Protein AF-0000000084489806 (afdb_homodimer)

Foldseek 3Di:
DDWDKDKDWPDWDDDPDDDPPDDTDTDTHMDIDIDDPQWKKKFKDFPNHTAWIDTQPDQIAGDDPCHVQWPSQQAPDPDRRCGRNDTHGPDDDQVRWGKMKMWIDTPVGIDMDIDTDGDDD/DDWDKDKDFPDWDDPPDDDPPDDTDTDTHMDIDIDDQQWKKKFKDFPNHTAKIDTQPDQIAGDDPCHVQFPSQQAPDPDRRCGRNDTHGPDDDQVRWGKMKIWIDTPVGIDMDIDTDGDDD

Organism: NCBI:txid1629725

Sequence (242 aa):
TSSGICVKINNLQVPEVIRHGSPAVLDCDFSLEPLGDDELVVKWYKNKTLVYQWIPARRPVGLGILKGRLNLAYAASEQNYSVHRALHILKSGPDLSGAYTCSVSTLKNEDERTKTMLVFGTSSGICVKINNLQVPEVIRHGSPAVLDCDFSLEPLGDDELVVKWYKNKTLVYQWIPARRPVGLGILKGRLNLAYAASEQNYSVHRALHILKSGPDLSGAYTCSVSTLKNEDERTKTMLVFG

Nearest PDB structures (foldseek):
  5xpv-assembly1_B  TM=7.307E-01  e=1.024E-03  Branchiostoma floridae
  2w9l-assembly2_O  TM=6.982E-01  e=1.387E-02  Homo sapiens
  3u82-assembly1_B  TM=6.606E-01  e=2.662E-02  Homo sapiens
  8dgg-assembly1_B  TM=6.846E-01  e=8.325E-02  Mus musculus
  7t0o-assembly1_H  TM=5.396E-01  e=8.325E-02  Homo sapiens

Solvent-accessible surface area (backbone atoms only — not comparable to full-atom values): 12825 Å² total; per-residue (Å²): 117,71,64,40,47,33,49,44,72,76,45,79,43,51,56,55,69,42,53,46,58,39,61,46,63,35,39,51,43,62,47,64,39,73,29,69,63,45,51,47,38,39,35,32,24,51,71,88,35,70,27,32,42,28,38,70,102,52,80,58,44,59,25,67,90,36,43,90,41,51,47,77,80,50,67,71,38,93,45,79,89,41,21,64,48,39,48,34,36,60,59,39,40,55,86,66,37,44,41,39,32,43,36,38,32,32,79,69,33,69,31,72,51,73,45,51,26,42,38,42,114,116,71,64,39,45,34,48,45,71,78,46,79,45,52,59,54,69,44,54,47,61,40,60,47,64,35,39,52,44,64,46,64,40,72,29,68,64,44,49,48,39,41,36,32,22,49,73,88,34,70,28,32,42,28,36,70,100,51,79,58,42,57,25,69,92,36,42,89,41,51,46,78,80,52,66,70,39,94,46,80,88,41,22,62,48,41,47,35,34,60,58,39,40,52,85,66,38,42,41,37,32,42,37,37,33,31,77,69,34,68,32,72,51,73,47,51,27,40,36,40,116

Structure (mmCIF, N/CA/C/O backbone):
data_AF-0000000084489806-model_v1
#
loop_
_entity.id
_entity.type
_entity.pdbx_description
1 polymer Immunoglobulin
#
loop_
_atom_site.group_PDB
_atom_site.id
_atom_site.type_symbol
_atom_site.label_atom_id
_atom_site.label_alt_id
_atom_site.label_comp_id
_atom_site.label_asym_id
_atom_site.label_entity_id
_atom_site.label_seq_id
_atom_site.pdbx_PDB_ins_code
_atom_site.Cartn_x
_atom_site.Cartn_y
_atom_site.Cartn_z
_atom_site.occupancy
_atom_site.B_iso_or_equiv
_atom_site.auth_seq_id
_atom_site.auth_comp_id
_atom_site.auth_asym_id
_atom_site.auth_atom_id
_atom_site.pdbx_PDB_model_num
ATOM 1 N N . THR A 1 1 ? 17.953 0.083 -13.703 1 42.16 1 THR A N 1
ATOM 2 C CA . THR A 1 1 ? 16.562 0.303 -13.328 1 42.16 1 THR A CA 1
ATOM 3 C C . THR A 1 1 ? 16.422 0.339 -11.812 1 42.16 1 THR A C 1
ATOM 5 O O . THR A 1 1 ? 16.797 -0.613 -11.117 1 42.16 1 THR A O 1
ATOM 8 N N . SER A 1 2 ? 16.625 1.522 -11.242 1 53.28 2 SER A N 1
ATOM 9 C CA . SER A 1 2 ? 16.859 1.68 -9.805 1 53.28 2 SER A CA 1
ATOM 10 C C . SER A 1 2 ? 15.656 1.193 -9 1 53.28 2 SER A C 1
ATOM 12 O O . SER A 1 2 ? 14.508 1.458 -9.367 1 53.28 2 SER A O 1
ATOM 14 N N . SER A 1 3 ? 15.758 -0.043 -8.367 1 62.06 3 SER A N 1
ATOM 15 C CA . SER A 1 3 ? 14.852 -0.58 -7.359 1 62.06 3 SER A CA 1
ATOM 16 C C . SER A 1 3 ? 14.578 0.443 -6.262 1 62.06 3 SER A C 1
ATOM 18 O O . SER A 1 3 ? 15.359 1.379 -6.07 1 62.06 3 SER A O 1
ATOM 20 N N . GLY A 1 4 ? 13.383 0.703 -6.023 1 72.12 4 GLY A N 1
ATOM 21 C CA . GLY A 1 4 ? 13.047 1.557 -4.895 1 72.12 4 GLY A CA 1
ATOM 22 C C . GLY A 1 4 ? 11.562 1.622 -4.613 1 72.12 4 GLY A C 1
ATOM 23 O O . GLY A 1 4 ? 10.781 0.884 -5.215 1 72.12 4 GLY A O 1
ATOM 24 N N . ILE A 1 5 ? 11.148 2.26 -3.639 1 75.69 5 ILE A N 1
ATOM 25 C CA . ILE A 1 5 ? 9.766 2.441 -3.217 1 75.69 5 ILE A CA 1
ATOM 26 C C . ILE A 1 5 ? 9.367 3.908 -3.369 1 75.69 5 ILE A C 1
ATOM 28 O O . ILE A 1 5 ? 10.117 4.805 -2.98 1 75.69 5 ILE A O 1
ATOM 32 N N . CYS A 1 6 ? 8.281 4.039 -4.133 1 82.81 6 CYS A N 1
ATOM 33 C CA . CYS A 1 6 ? 7.715 5.379 -4.215 1 82.81 6 CYS A CA 1
ATOM 34 C C . CYS A 1 6 ? 6.531 5.531 -3.266 1 82.81 6 CYS A C 1
ATOM 36 O O . CYS A 1 6 ? 5.91 4.539 -2.877 1 82.81 6 CYS A O 1
ATOM 38 N N . VAL A 1 7 ? 6.262 6.715 -2.885 1 86.88 7 VAL A N 1
ATOM 39 C CA . VAL A 1 7 ? 5.137 7 -2.004 1 86.88 7 VAL A CA 1
ATOM 40 C C . VAL A 1 7 ? 4.098 7.836 -2.748 1 86.88 7 VAL A C 1
ATOM 42 O O . VAL A 1 7 ? 4.449 8.68 -3.572 1 86.88 7 VAL A O 1
ATOM 45 N N . LYS A 1 8 ? 2.852 7.562 -2.49 1 88.75 8 LYS A N 1
ATOM 46 C CA . LYS A 1 8 ? 1.72 8.344 -2.977 1 88.75 8 LYS A CA 1
ATOM 47 C C . LYS A 1 8 ? 0.719 8.617 -1.856 1 88.75 8 LYS A C 1
ATOM 49 O O . LYS A 1 8 ? 0.235 7.688 -1.209 1 88.75 8 LYS A O 1
ATOM 54 N N . ILE A 1 9 ? 0.355 9.867 -1.612 1 95 9 ILE A N 1
ATOM 55 C CA . ILE A 1 9 ? -0.691 10.203 -0.653 1 95 9 ILE A CA 1
ATOM 56 C C . ILE A 1 9 ? -2.062 9.984 -1.288 1 95 9 ILE A C 1
ATOM 58 O O . ILE A 1 9 ? -2.371 10.57 -2.33 1 95 9 ILE A O 1
ATOM 62 N N . ASN A 1 10 ? -2.85 9.117 -0.676 1 92.19 10 ASN A N 1
ATOM 63 C CA . ASN A 1 10 ? -4.18 8.789 -1.176 1 92.19 10 ASN A CA 1
ATOM 64 C C . ASN A 1 10 ? -5.219 9.812 -0.72 1 92.19 10 ASN A C 1
ATOM 66 O O . ASN A 1 10 ? -6.145 10.133 -1.466 1 92.19 10 ASN A O 1
ATOM 70 N N . ASN A 1 11 ? -5.16 10.25 0.515 1 97.12 11 ASN A N 1
ATOM 71 C CA . ASN A 1 11 ? -6.145 11.133 1.136 1 97.12 11 ASN A CA 1
ATOM 72 C C . ASN A 1 11 ? -5.551 11.891 2.32 1 97.12 11 ASN A C 1
ATOM 74 O O . ASN A 1 11 ? -4.785 11.328 3.102 1 97.12 11 ASN A O 1
ATOM 78 N N . LEU A 1 12 ? -5.871 13.148 2.41 1 98.44 12 LEU A N 1
ATOM 79 C CA . LEU A 1 12 ? -5.543 13.977 3.566 1 98.44 12 LEU A CA 1
ATOM 80 C C . LEU A 1 12 ? -6.809 14.43 4.285 1 98.44 12 LEU A C 1
ATOM 82 O O . LEU A 1 12 ? -7.645 15.125 3.703 1 98.44 12 LEU A O 1
ATOM 86 N N . GLN A 1 13 ? -6.875 14.008 5.555 1 98.5 13 GLN A N 1
ATOM 87 C CA . GLN A 1 13 ? -8.016 14.406 6.371 1 98.5 13 GLN A CA 1
ATOM 88 C C . GLN A 1 13 ? -7.605 15.406 7.445 1 98.5 13 GLN A C 1
ATOM 90 O O . GLN A 1 13 ? -6.789 15.094 8.312 1 98.5 13 GLN A O 1
ATOM 95 N N . VAL A 1 14 ? -8.164 16.531 7.371 1 98.62 14 VAL A N 1
ATOM 96 C CA . VAL A 1 14 ? -8.031 17.625 8.336 1 98.62 14 VAL A CA 1
ATOM 97 C C . VAL A 1 14 ? -9.398 18.234 8.625 1 98.62 14 VAL A C 1
ATOM 99 O O . VAL A 1 14 ? -10.094 18.672 7.703 1 98.62 14 VAL A O 1
ATOM 102 N N . PRO A 1 15 ? -9.758 18.156 9.914 1 98.06 15 PRO A N 1
ATOM 103 C CA . PRO A 1 15 ? -11.039 18.812 10.18 1 98.06 15 PRO A CA 1
ATOM 104 C C . PRO A 1 15 ? -11.055 20.266 9.719 1 98.06 15 PRO A C 1
ATOM 106 O O . PRO A 1 15 ? -10.125 21.031 10.016 1 98.06 15 PRO A O 1
ATOM 109 N N . GLU A 1 16 ? -12.055 20.594 9.008 1 97.62 16 GLU A N 1
ATOM 110 C CA . GLU A 1 16 ? -12.125 21.969 8.492 1 97.62 16 GLU A CA 1
ATOM 111 C C . GLU A 1 16 ? -12.328 22.969 9.625 1 97.62 16 GLU A C 1
ATOM 113 O O . GLU A 1 16 ? -11.727 24.047 9.617 1 97.62 16 GLU A O 1
ATOM 118 N N . VAL A 1 17 ? -13.25 22.609 10.523 1 97.62 17 VAL A N 1
ATOM 119 C CA . VAL A 1 17 ? -13.547 23.469 11.664 1 97.62 17 VAL A CA 1
ATOM 120 C C . VAL A 1 17 ? -13.625 22.625 12.938 1 97.62 17 VAL A C 1
ATOM 122 O O . VAL A 1 17 ? -14.234 21.547 12.945 1 97.62 17 VAL A O 1
ATOM 125 N N . ILE A 1 18 ? -12.93 23.109 13.93 1 96.81 18 ILE A N 1
ATOM 126 C CA . ILE A 1 18 ? -12.977 22.438 15.219 1 96.81 18 ILE A CA 1
ATOM 127 C C . ILE A 1 18 ? -13.188 23.469 16.328 1 96.81 18 ILE A C 1
ATOM 129 O O . ILE A 1 18 ? -12.75 24.609 16.203 1 96.81 18 ILE A O 1
ATOM 133 N N . ARG A 1 19 ? -13.93 23.031 17.391 1 96.38 19 ARG A N 1
ATOM 134 C CA . ARG A 1 19 ? -14.156 23.906 18.547 1 96.38 19 ARG A CA 1
ATOM 135 C C . ARG A 1 19 ? -12.938 23.922 19.453 1 96.38 19 ARG A C 1
ATOM 137 O O . ARG A 1 19 ? -12.328 22.875 19.703 1 96.38 19 ARG A O 1
ATOM 144 N N . HIS A 1 20 ? -12.734 25.031 19.906 1 95.75 20 HIS A N 1
ATOM 145 C CA . HIS A 1 20 ? -11.695 25.156 20.922 1 95.75 20 HIS A CA 1
ATOM 146 C C . HIS A 1 20 ? -11.844 24.109 22.016 1 95.75 20 HIS A C 1
ATOM 148 O O . HIS A 1 20 ? -12.953 23.859 22.5 1 95.75 20 HIS A O 1
ATOM 154 N N . GLY A 1 21 ? -10.695 23.562 22.328 1 96.25 21 GLY A N 1
ATOM 155 C CA . GLY A 1 21 ? -10.695 22.625 23.438 1 96.25 21 GLY A CA 1
ATOM 156 C C . GLY A 1 21 ? -10.914 21.188 22.984 1 96.25 21 GLY A C 1
ATOM 157 O O . GLY A 1 21 ? -10.656 20.25 23.75 1 96.25 21 GLY A O 1
ATOM 158 N N . SER A 1 22 ? -11.383 20.969 21.828 1 96.69 22 SER A N 1
ATOM 159 C CA . SER A 1 22 ? -11.703 19.625 21.328 1 96.69 22 SER A CA 1
ATOM 160 C C . SER A 1 22 ? -10.469 18.938 20.766 1 96.69 22 SER A C 1
ATOM 162 O O . SER A 1 22 ? -9.586 19.594 20.203 1 96.69 22 SER A O 1
ATOM 164 N N . PRO A 1 23 ? -10.43 17.609 21 1 97.94 23 PRO A N 1
ATOM 165 C CA . PRO A 1 23 ? -9.359 16.859 20.328 1 97.94 23 PRO A CA 1
ATOM 166 C C . PRO A 1 23 ? -9.555 16.812 18.812 1 97.94 23 PRO A C 1
ATOM 168 O O . PRO A 1 23 ? -10.664 17.031 18.312 1 97.94 23 PRO A O 1
ATOM 171 N N . ALA A 1 24 ? -8.508 16.641 18.094 1 98.19 24 ALA A N 1
ATOM 172 C CA . ALA A 1 24 ? -8.562 16.562 16.641 1 98.19 24 ALA A CA 1
ATOM 173 C C . ALA A 1 24 ? -7.582 15.523 16.109 1 98.19 24 ALA A C 1
ATOM 175 O O . ALA A 1 24 ? -6.477 15.383 16.641 1 98.19 24 ALA A O 1
ATOM 176 N N . VAL A 1 25 ? -8.031 14.805 15.062 1 98.44 25 VAL A N 1
ATOM 177 C CA . VAL A 1 25 ? -7.145 13.891 14.344 1 98.44 25 VAL A CA 1
ATOM 178 C C . VAL A 1 25 ? -6.949 14.375 12.914 1 98.44 25 VAL A C 1
ATOM 180 O O . VAL A 1 25 ? -7.918 14.625 12.195 1 98.44 25 VAL A O 1
ATOM 183 N N . LEU A 1 26 ? -5.773 14.648 12.539 1 98.75 26 LEU A N 1
ATOM 184 C CA . LEU A 1 26 ? -5.387 14.883 11.148 1 98.75 26 LEU A CA 1
ATOM 185 C C . LEU A 1 26 ? -4.691 13.656 10.562 1 98.75 26 LEU A C 1
ATOM 187 O O . LEU A 1 26 ? -3.643 13.242 11.055 1 98.75 26 LEU A O 1
ATOM 191 N N . ASP A 1 27 ? -5.215 13.125 9.555 1 98.75 27 ASP A N 1
ATOM 192 C CA . ASP A 1 27 ? -4.754 11.836 9.055 1 98.75 27 ASP A CA 1
ATOM 193 C C . ASP A 1 27 ? -4.32 11.93 7.598 1 98.75 27 ASP A C 1
ATOM 195 O O . ASP A 1 27 ? -5.047 12.469 6.762 1 98.75 27 ASP A O 1
ATOM 199 N N . CYS A 1 28 ? -3.123 11.438 7.285 1 98.62 28 CYS A N 1
ATOM 200 C CA . CYS A 1 28 ? -2.57 11.375 5.938 1 98.62 28 CYS A CA 1
ATOM 201 C C . CYS A 1 28 ? -2.42 9.93 5.473 1 98.62 28 CYS A C 1
ATOM 203 O O . CYS A 1 28 ? -1.43 9.273 5.789 1 98.62 28 CYS A O 1
ATOM 205 N N . ASP A 1 29 ? -3.367 9.539 4.684 1 95.69 29 ASP A N 1
ATOM 206 C CA . ASP A 1 29 ? -3.365 8.188 4.137 1 95.69 29 ASP A CA 1
ATOM 207 C C . ASP A 1 29 ? -2.512 8.109 2.873 1 95.69 29 ASP A C 1
ATOM 209 O O . ASP A 1 29 ? -2.732 8.859 1.919 1 95.69 29 ASP A O 1
ATOM 213 N N . PHE A 1 30 ? -1.473 7.184 2.924 1 92.25 30 PHE A N 1
ATOM 214 C CA . PHE A 1 30 ? -0.604 7.02 1.764 1 92.25 30 PHE A CA 1
ATOM 215 C C . PHE A 1 30 ? -0.352 5.547 1.48 1 92.25 30 PHE A C 1
ATOM 217 O O . PHE A 1 30 ? -0.628 4.691 2.324 1 92.25 30 PHE A O 1
ATOM 224 N N . SER A 1 31 ? 0.206 5.328 0.215 1 84.12 31 SER A N 1
ATOM 225 C CA . SER A 1 31 ? 0.608 3.988 -0.202 1 84.12 31 SER A CA 1
ATOM 226 C C . SER A 1 31 ? 2.051 3.973 -0.696 1 84.12 31 SER A C 1
ATOM 228 O O . SER A 1 31 ? 2.539 4.969 -1.232 1 84.12 31 SER A O 1
ATOM 230 N N . LEU A 1 32 ? 2.697 2.904 -0.393 1 81.12 32 LEU A N 1
ATOM 231 C CA . LEU A 1 32 ? 4.016 2.637 -0.955 1 81.12 32 LEU A CA 1
ATOM 232 C C . LEU A 1 32 ? 3.914 1.726 -2.174 1 81.12 32 LEU A C 1
ATOM 234 O O . LEU A 1 32 ? 3.141 0.764 -2.174 1 81.12 32 LEU A O 1
ATOM 238 N N . GLU A 1 33 ? 4.543 2.248 -3.246 1 76.88 33 GLU A N 1
ATOM 239 C CA . GLU A 1 33 ? 4.496 1.497 -4.496 1 76.88 33 GLU A CA 1
ATOM 240 C C . GLU A 1 33 ? 5.898 1.127 -4.973 1 76.88 33 GLU A C 1
ATOM 242 O O . GLU A 1 33 ? 6.809 1.959 -4.949 1 76.88 33 GLU A O 1
ATOM 247 N N . PRO A 1 34 ? 6.09 -0.063 -5.277 1 73.81 34 PRO A N 1
ATOM 248 C CA . PRO A 1 34 ? 7.395 -0.463 -5.809 1 73.81 34 PRO A CA 1
ATOM 249 C C . PRO A 1 34 ? 7.699 0.169 -7.164 1 73.81 34 PRO A C 1
ATOM 251 O O . PRO A 1 34 ? 6.789 0.382 -7.969 1 73.81 34 PRO A O 1
ATOM 254 N N . LEU A 1 35 ? 8.961 0.721 -7.203 1 65.44 35 LEU A N 1
ATOM 255 C CA . LEU A 1 35 ? 9.461 1.209 -8.484 1 65.44 35 LEU A CA 1
ATOM 256 C C . LEU A 1 35 ? 10.398 0.192 -9.125 1 65.44 35 LEU A C 1
ATOM 258 O O . LEU A 1 35 ? 11.148 -0.493 -8.43 1 65.44 35 LEU A O 1
ATOM 262 N N . GLY A 1 36 ? 10.336 0.255 -10.383 1 60.47 36 GLY A N 1
ATOM 263 C CA . GLY A 1 36 ? 11.344 -0.45 -11.156 1 60.47 36 GLY A CA 1
ATOM 264 C C . GLY A 1 36 ? 11.133 -1.952 -11.188 1 60.47 36 GLY A C 1
ATOM 265 O O . GLY A 1 36 ? 10.023 -2.424 -11.414 1 60.47 36 GLY A O 1
ATOM 266 N N . ASP A 1 37 ? 12.422 -2.531 -10.766 1 57.5 37 ASP A N 1
ATOM 267 C CA . ASP A 1 37 ? 12.648 -3.963 -10.922 1 57.5 37 ASP A CA 1
ATOM 268 C C . ASP A 1 37 ? 11.992 -4.75 -9.789 1 57.5 37 ASP A C 1
ATOM 270 O O . ASP A 1 37 ? 12.039 -5.98 -9.773 1 57.5 37 ASP A O 1
ATOM 274 N N . ASP A 1 38 ? 11.516 -3.986 -8.656 1 59.78 38 ASP A N 1
ATOM 275 C CA . ASP A 1 38 ? 10.922 -4.832 -7.621 1 59.78 38 ASP A CA 1
ATOM 276 C C . ASP A 1 38 ? 9.664 -5.531 -8.133 1 59.78 38 ASP A C 1
ATOM 278 O O . ASP A 1 38 ? 8.562 -5 -8.008 1 59.78 38 ASP A O 1
ATOM 282 N N . GLU A 1 39 ? 10.039 -6.539 -8.984 1 73 39 GLU A N 1
ATOM 283 C CA . GLU A 1 39 ? 9 -7.266 -9.711 1 73 39 GLU A CA 1
ATOM 284 C C . GLU A 1 39 ? 7.996 -7.906 -8.758 1 73 39 GLU A C 1
ATOM 286 O O . GLU A 1 39 ? 8.367 -8.742 -7.926 1 73 39 GLU A O 1
ATOM 291 N N . LEU A 1 40 ? 6.898 -7.336 -8.516 1 85.62 40 LEU A N 1
ATOM 292 C CA . LEU A 1 40 ? 5.75 -7.891 -7.805 1 85.62 40 LEU A CA 1
ATOM 293 C C . LEU A 1 40 ? 5.035 -8.93 -8.656 1 85.62 40 LEU A C 1
ATOM 295 O O . LEU A 1 40 ? 4.781 -8.703 -9.844 1 85.62 40 LEU A O 1
ATOM 299 N N . VAL A 1 41 ? 4.859 -10.117 -8.109 1 92 41 VAL A N 1
ATOM 300 C CA . VAL A 1 41 ? 4.113 -11.172 -8.789 1 92 41 VAL A CA 1
ATOM 301 C C . VAL A 1 41 ? 3.018 -11.703 -7.875 1 92 41 VAL A C 1
ATOM 303 O O . VAL A 1 41 ? 3.283 -12.078 -6.73 1 92 41 VAL A O 1
ATOM 306 N N . VAL A 1 42 ? 1.83 -11.648 -8.312 1 96.56 42 VAL A N 1
ATOM 307 C CA . VAL A 1 42 ? 0.689 -12.25 -7.629 1 96.56 42 VAL A CA 1
ATOM 308 C C . VAL A 1 42 ? 0.309 -13.555 -8.312 1 96.56 42 VAL A C 1
ATOM 310 O O . VAL A 1 42 ? 0.112 -13.602 -9.531 1 96.56 42 VAL A O 1
ATOM 313 N N . LYS A 1 43 ? 0.124 -14.648 -7.523 1 98.38 43 LYS A N 1
ATOM 314 C CA . LYS A 1 43 ? -0.258 -15.961 -8.016 1 98.38 43 LYS A CA 1
ATOM 315 C C . LYS A 1 43 ? -1.38 -16.562 -7.176 1 98.38 43 LYS A C 1
ATOM 317 O O . LYS A 1 43 ? -1.414 -16.375 -5.957 1 98.38 43 LYS A O 1
ATOM 322 N N . TRP A 1 44 ? -2.162 -17.25 -7.766 1 98.88 44 TRP A N 1
ATOM 323 C CA . TRP A 1 44 ? -3.148 -18.109 -7.117 1 98.88 44 TRP A CA 1
ATOM 324 C C . TRP A 1 44 ? -2.973 -19.562 -7.555 1 98.88 44 TRP A C 1
ATOM 326 O O . TRP A 1 44 ? -2.748 -19.844 -8.734 1 98.88 44 TRP A O 1
ATOM 336 N N . TYR A 1 45 ? -3.107 -20.391 -6.555 1 98.81 45 TYR A N 1
ATOM 337 C CA . TYR A 1 45 ? -3.064 -21.828 -6.77 1 98.81 45 TYR A CA 1
ATOM 338 C C . TYR A 1 45 ? -4.355 -22.484 -6.297 1 98.81 45 TYR A C 1
ATOM 340 O O . TYR A 1 45 ? -4.922 -22.094 -5.273 1 98.81 45 TYR A O 1
ATOM 348 N N . LYS A 1 46 ? -4.734 -23.406 -6.934 1 98.69 46 LYS A N 1
ATOM 349 C CA . LYS A 1 46 ? -5.754 -24.359 -6.512 1 98.69 46 LYS A CA 1
ATOM 350 C C . LYS A 1 46 ? -5.156 -25.75 -6.328 1 98.69 46 LYS A C 1
ATOM 352 O O . LYS A 1 46 ? -4.664 -26.359 -7.289 1 98.69 46 LYS A O 1
ATO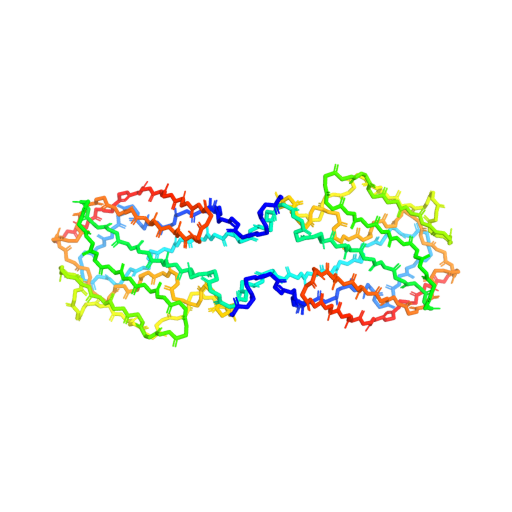M 357 N N . ASN A 1 47 ? -5.246 -26.219 -5.047 1 98.25 47 ASN A N 1
ATOM 358 C CA . ASN A 1 47 ? -4.652 -27.516 -4.73 1 98.25 47 ASN A CA 1
ATOM 359 C C . ASN A 1 47 ? -3.225 -27.625 -5.258 1 98.25 47 ASN A C 1
ATOM 361 O O . ASN A 1 47 ? -2.885 -28.578 -5.953 1 98.25 47 ASN A O 1
ATOM 365 N N . LYS A 1 48 ? -2.414 -26.656 -4.996 1 97.56 48 LYS A N 1
ATOM 366 C CA . LYS A 1 48 ? -0.977 -26.578 -5.242 1 97.56 48 LYS A CA 1
ATOM 367 C C . LYS A 1 48 ? -0.681 -26.422 -6.73 1 97.56 48 LYS A C 1
ATOM 369 O O . LYS A 1 48 ? 0.481 -26.438 -7.141 1 97.56 48 LYS A O 1
ATOM 374 N N . THR A 1 49 ? -1.696 -26.172 -7.531 1 98.19 49 THR A N 1
ATOM 375 C CA . THR A 1 49 ? -1.522 -25.922 -8.961 1 98.19 49 THR A CA 1
ATOM 376 C C . THR A 1 49 ? -1.791 -24.469 -9.289 1 98.19 49 THR A C 1
ATOM 378 O O . THR A 1 49 ? -2.795 -23.891 -8.844 1 98.19 49 THR A O 1
ATOM 381 N N . LEU A 1 50 ? -0.886 -23.953 -10.094 1 98.62 50 LEU A N 1
ATOM 382 C CA . LEU A 1 50 ? -1.003 -22.547 -10.477 1 98.62 50 LEU A CA 1
ATOM 383 C C . LEU A 1 50 ? -2.213 -22.328 -11.383 1 98.62 50 LEU A C 1
ATOM 385 O O . LEU A 1 50 ? -2.352 -22.984 -12.414 1 98.62 50 LEU A O 1
ATOM 389 N N . VAL A 1 51 ? -3.117 -21.328 -10.969 1 98.75 51 VAL A N 1
ATOM 390 C CA . VAL A 1 51 ? -4.336 -21.125 -11.75 1 98.75 51 VAL A CA 1
ATOM 391 C C . VAL A 1 51 ? -4.477 -19.656 -12.117 1 98.75 51 VAL A C 1
ATOM 393 O O . VAL A 1 51 ? -5.387 -19.281 -12.867 1 98.75 51 VAL A O 1
ATOM 396 N N . TYR A 1 52 ? -3.619 -18.812 -11.625 1 98.62 52 TYR A N 1
ATOM 397 C CA . TYR A 1 52 ? -3.688 -17.375 -11.922 1 98.62 52 TYR A CA 1
ATOM 398 C C . TYR A 1 52 ? -2.369 -16.688 -11.594 1 98.62 52 TYR A C 1
ATOM 400 O O . TYR A 1 52 ? -1.726 -17.016 -10.594 1 98.62 52 TYR A O 1
ATOM 408 N N . GLN A 1 53 ? -1.977 -15.789 -12.461 1 97.81 53 GLN A N 1
ATOM 409 C CA . GLN A 1 53 ? -0.789 -14.984 -12.195 1 97.81 53 GLN A CA 1
ATOM 410 C C . GLN A 1 53 ? -0.962 -13.562 -12.719 1 97.81 53 GLN A C 1
ATOM 412 O O . GLN A 1 53 ? -1.502 -13.352 -13.812 1 97.81 53 GLN A O 1
ATOM 417 N N . TRP A 1 54 ? -0.465 -12.641 -11.945 1 95.81 54 TRP A N 1
ATOM 418 C CA . TRP A 1 54 ? -0.486 -11.242 -12.352 1 95.81 54 TRP A CA 1
ATOM 419 C C . TRP A 1 54 ? 0.81 -10.539 -11.953 1 95.81 54 TRP A C 1
ATOM 421 O O . TRP A 1 54 ? 1.279 -10.688 -10.82 1 95.81 54 TRP A O 1
ATOM 431 N N . ILE A 1 55 ? 1.485 -9.969 -12.969 1 89.44 55 ILE A N 1
ATOM 432 C CA . ILE A 1 55 ? 2.605 -9.055 -12.797 1 89.44 55 ILE A CA 1
ATOM 433 C C . ILE A 1 55 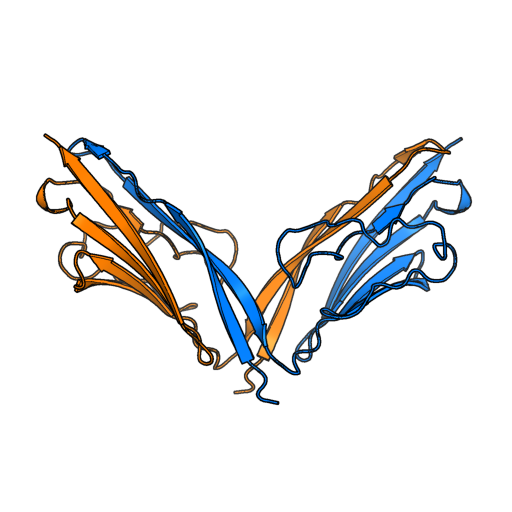? 2.174 -7.637 -13.156 1 89.44 55 ILE A C 1
ATOM 435 O O . ILE A 1 55 ? 1.761 -7.379 -14.289 1 89.44 55 ILE A O 1
ATOM 439 N N . PRO A 1 56 ? 2.328 -6.766 -12.133 1 82.38 56 PRO A N 1
ATOM 440 C CA . PRO A 1 56 ? 1.879 -5.398 -12.406 1 82.38 56 PRO A CA 1
ATOM 441 C C . PRO A 1 56 ? 2.383 -4.867 -13.75 1 82.38 56 PRO A C 1
ATOM 443 O O . PRO A 1 56 ? 3.477 -5.227 -14.188 1 82.38 56 PRO A O 1
ATOM 446 N N . ALA A 1 57 ? 1.487 -3.99 -14.477 1 75.44 57 ALA A N 1
ATOM 447 C CA . ALA A 1 57 ? 1.696 -3.359 -15.781 1 75.44 57 ALA A CA 1
ATOM 448 C C . ALA A 1 57 ? 1.502 -4.363 -16.922 1 75.44 57 ALA A C 1
ATOM 450 O O . ALA A 1 57 ? 1.58 -4 -18.094 1 75.44 57 ALA A O 1
ATOM 451 N N . ARG A 1 58 ? 1.267 -5.723 -16.562 1 85.69 58 ARG A N 1
ATOM 452 C CA . ARG A 1 58 ? 0.897 -6.727 -17.562 1 85.69 58 ARG A CA 1
ATOM 453 C C . ARG A 1 58 ? -0.522 -7.23 -17.328 1 85.69 58 ARG A C 1
ATOM 455 O O . ARG A 1 58 ? -1.072 -7.074 -16.234 1 85.69 58 ARG A O 1
ATOM 462 N N . ARG A 1 59 ? -1.112 -7.801 -18.328 1 91.38 59 ARG A N 1
ATOM 463 C CA . ARG A 1 59 ? -2.426 -8.414 -18.188 1 91.38 59 ARG A CA 1
ATOM 464 C C . ARG A 1 59 ? -2.33 -9.727 -17.406 1 91.38 59 ARG A C 1
ATOM 466 O O . ARG A 1 59 ? -1.414 -10.523 -17.641 1 91.38 59 ARG A O 1
ATOM 473 N N . PRO A 1 60 ? -3.322 -9.844 -16.406 1 96.5 60 PRO A N 1
ATOM 474 C CA . PRO A 1 60 ? -3.322 -11.133 -15.711 1 96.5 60 PRO A CA 1
ATOM 475 C C . PRO A 1 60 ? -3.678 -12.305 -16.625 1 96.5 60 PRO A C 1
ATOM 477 O O . PRO A 1 60 ? -4.254 -12.102 -17.703 1 96.5 60 PRO A O 1
ATOM 480 N N . VAL A 1 61 ? -3.242 -13.469 -16.109 1 97.75 61 VAL A N 1
ATOM 481 C CA . VAL A 1 61 ? -3.5 -14.656 -16.906 1 97.75 61 VAL A CA 1
ATOM 482 C C . VAL A 1 61 ? -4.141 -15.742 -16.047 1 97.75 61 VAL A C 1
ATOM 484 O O . VAL A 1 61 ? -3.711 -15.969 -14.906 1 97.75 61 VAL A O 1
ATOM 487 N N . GLY A 1 62 ? -5.316 -16.234 -16.469 1 97.88 62 GLY A N 1
ATOM 488 C CA . GLY A 1 62 ? -5.883 -17.453 -15.922 1 97.88 62 GLY A CA 1
ATOM 489 C C . GLY A 1 62 ? -5.262 -18.719 -16.5 1 97.88 62 GLY A C 1
ATOM 490 O O . GLY A 1 62 ? -4.965 -18.781 -17.688 1 97.88 62 GLY A O 1
ATOM 491 N N . LEU A 1 63 ? -5.059 -19.688 -15.625 1 98.12 63 LEU A N 1
ATOM 492 C CA . LEU A 1 63 ? -4.395 -20.922 -16.016 1 98.12 63 LEU A CA 1
ATOM 493 C C . LEU A 1 63 ? -5.152 -22.141 -15.484 1 98.12 63 LEU A C 1
ATOM 495 O O . LEU A 1 63 ? -6.051 -22 -14.648 1 98.12 63 LEU A O 1
ATOM 499 N N . GLY A 1 64 ? -4.785 -23.281 -16.062 1 96.94 64 GLY A N 1
ATOM 500 C CA . GLY A 1 64 ? -5.379 -24.516 -15.586 1 96.94 64 GLY A CA 1
ATOM 501 C C . GLY A 1 64 ? -6.898 -24.516 -15.633 1 96.94 64 GLY A C 1
ATOM 502 O O . GLY A 1 64 ? -7.488 -24.078 -16.625 1 96.94 64 GLY A O 1
ATOM 503 N N . ILE A 1 65 ? -7.367 -24.953 -14.625 1 97.88 65 ILE A N 1
ATOM 504 C CA . ILE A 1 65 ? -8.805 -25.172 -14.562 1 97.88 65 ILE A CA 1
ATOM 505 C C . ILE A 1 65 ? -9.539 -23.828 -14.633 1 97.88 65 ILE A C 1
ATOM 507 O O . ILE A 1 65 ? -10.734 -23.781 -14.938 1 97.88 65 ILE A O 1
ATOM 511 N N . LEU A 1 66 ? -8.945 -22.766 -14.297 1 98.19 66 LEU A N 1
ATOM 512 C CA . LEU A 1 66 ? -9.602 -21.469 -14.273 1 98.19 66 LEU A CA 1
ATOM 513 C C . LEU A 1 66 ? -9.391 -20.719 -15.586 1 98.19 66 LEU A C 1
ATOM 515 O O . LEU A 1 66 ? -9.898 -19.609 -15.766 1 98.19 66 LEU A O 1
ATOM 519 N N . LYS A 1 67 ? -8.578 -21.344 -16.469 1 97.62 67 LYS A N 1
ATOM 520 C CA . LYS A 1 67 ? -8.43 -20.719 -17.781 1 97.62 67 LYS A CA 1
ATOM 521 C C . LYS A 1 67 ? -9.789 -20.5 -18.438 1 97.62 67 LYS A C 1
ATOM 523 O O . LYS A 1 67 ? -10.555 -21.453 -18.609 1 97.62 67 LYS A O 1
ATOM 528 N N . GLY A 1 68 ? -10.172 -19.234 -18.781 1 97.38 68 GLY A N 1
ATOM 529 C CA . GLY A 1 68 ? -11.422 -18.906 -19.453 1 97.38 68 GLY A CA 1
ATOM 530 C C . GLY A 1 68 ? -12.602 -18.797 -18.5 1 97.38 68 GLY A C 1
ATOM 531 O O . GLY A 1 68 ? -13.734 -18.562 -18.938 1 97.38 68 GLY A O 1
ATOM 532 N N . ARG A 1 69 ? -12.312 -18.969 -17.312 1 98.25 69 ARG A N 1
ATOM 533 C CA . ARG A 1 69 ? -13.422 -18.984 -16.359 1 98.25 69 ARG A CA 1
ATOM 534 C C . ARG A 1 69 ? -13.352 -17.766 -15.445 1 98.25 69 ARG A C 1
ATOM 536 O O . ARG A 1 69 ? -14.117 -17.672 -14.477 1 98.25 69 ARG A O 1
ATOM 543 N N . LEU A 1 70 ? -12.461 -16.891 -15.664 1 98.56 70 LEU A N 1
ATOM 544 C CA . LEU A 1 70 ? -12.242 -15.727 -14.805 1 98.56 70 LEU A CA 1
ATOM 545 C C . LEU A 1 70 ? -12.602 -14.438 -15.539 1 98.56 70 LEU A C 1
ATOM 547 O O . LEU A 1 70 ? -12.406 -14.336 -16.75 1 98.56 70 LEU A O 1
ATOM 551 N N . ASN A 1 71 ? -13.203 -13.422 -14.82 1 98.31 71 ASN A N 1
ATOM 552 C CA . ASN A 1 71 ? -13.211 -12.031 -15.266 1 98.31 71 ASN A CA 1
ATOM 553 C C . ASN A 1 71 ? -11.875 -11.352 -15.008 1 98.31 71 ASN A C 1
ATOM 555 O O . ASN A 1 71 ? -11.648 -10.812 -13.93 1 98.31 71 ASN A O 1
ATOM 559 N N . LEU A 1 72 ? -11.062 -11.398 -16 1 97.44 72 LEU A N 1
ATOM 560 C CA . LEU A 1 72 ? -9.695 -10.922 -15.852 1 97.44 72 LEU A CA 1
ATOM 561 C C . LEU A 1 72 ? -9.656 -9.398 -15.781 1 97.44 72 LEU A C 1
ATOM 563 O O . LEU A 1 72 ? -8.617 -8.812 -15.445 1 97.44 72 LEU A O 1
ATOM 567 N N . ALA A 1 73 ? -10.781 -8.727 -16.031 1 95.88 73 ALA A N 1
ATOM 568 C CA . ALA A 1 73 ? -10.844 -7.266 -15.961 1 95.88 73 ALA A CA 1
ATOM 569 C C . ALA A 1 73 ? -11.305 -6.797 -14.586 1 95.88 73 ALA A C 1
ATOM 571 O O . ALA A 1 73 ? -11.352 -5.598 -14.312 1 95.88 73 ALA A O 1
ATOM 572 N N . TYR A 1 74 ? -11.617 -7.75 -13.773 1 96.62 74 TYR A N 1
ATOM 573 C CA . TYR A 1 74 ? -12.125 -7.41 -12.445 1 96.62 74 TYR A CA 1
ATOM 574 C C . TYR A 1 74 ? -11.094 -6.613 -11.656 1 96.62 74 TYR A C 1
ATOM 576 O O . TYR A 1 74 ? -9.938 -7.039 -11.523 1 96.62 74 TYR A O 1
ATOM 584 N N . ALA A 1 75 ? -11.398 -5.504 -11.109 1 96.44 75 ALA A N 1
ATOM 585 C CA . ALA A 1 75 ? -10.523 -4.652 -10.297 1 96.44 75 ALA A CA 1
ATOM 586 C C . ALA A 1 75 ? -10.883 -4.758 -8.812 1 96.44 75 ALA A C 1
ATOM 588 O O . ALA A 1 75 ? -11.922 -4.258 -8.383 1 96.44 75 ALA A O 1
ATOM 589 N N . ALA A 1 76 ? -9.938 -5.402 -8.148 1 95.75 76 ALA A N 1
ATOM 590 C CA . ALA A 1 76 ? -10.164 -5.609 -6.723 1 95.75 76 ALA A CA 1
ATOM 591 C C . ALA A 1 76 ? -9.781 -4.367 -5.922 1 95.75 76 ALA A C 1
ATOM 593 O O . ALA A 1 76 ? -10.172 -4.223 -4.762 1 95.75 76 ALA A O 1
ATOM 594 N N . SER A 1 77 ? -8.898 -3.539 -6.508 1 91.38 77 SER A N 1
ATOM 595 C CA . SER A 1 77 ? -8.375 -2.35 -5.844 1 91.38 77 SER A CA 1
ATOM 596 C C . SER A 1 77 ? -8.156 -1.214 -6.836 1 91.38 77 SER A C 1
ATOM 598 O O . SER A 1 77 ? -8.039 -1.448 -8.039 1 91.38 77 SER A O 1
ATOM 600 N N . GLU A 1 78 ? -8.125 0.079 -6.23 1 85.62 78 GLU A N 1
ATOM 601 C CA . GLU A 1 78 ? -7.797 1.247 -7.043 1 85.62 78 GLU A CA 1
ATOM 602 C C . GLU A 1 78 ? -6.289 1.484 -7.09 1 85.62 78 GLU A C 1
ATOM 604 O O . GLU A 1 78 ? -5.809 2.32 -7.859 1 85.62 78 GLU A O 1
ATOM 609 N N . GLN A 1 79 ? -5.57 0.631 -6.312 1 83.31 79 GLN A N 1
ATOM 610 C CA . GLN A 1 79 ? -4.117 0.784 -6.293 1 83.31 79 GLN A CA 1
ATOM 611 C C . GLN A 1 79 ? -3.465 -0.03 -7.406 1 83.31 79 GLN A C 1
ATOM 613 O O . GLN A 1 79 ? -3.764 -1.215 -7.57 1 83.31 79 GLN A O 1
ATOM 618 N N . ASN A 1 80 ? -2.521 0.586 -8.156 1 81.31 80 ASN A N 1
ATOM 619 C CA . ASN A 1 80 ? -1.907 -0.002 -9.344 1 81.31 80 ASN A CA 1
ATOM 620 C C . ASN A 1 80 ? -1.227 -1.33 -9.023 1 81.31 80 ASN A C 1
ATOM 622 O O . ASN A 1 80 ? -1.165 -2.223 -9.867 1 81.31 80 ASN A O 1
ATOM 626 N N . TYR A 1 81 ? -0.768 -1.514 -7.793 1 83.5 81 TYR A N 1
ATOM 627 C CA . TYR A 1 81 ? 0.021 -2.701 -7.48 1 83.5 81 TYR A CA 1
ATOM 628 C C . TYR A 1 81 ? -0.858 -3.805 -6.906 1 83.5 81 TYR A C 1
ATOM 630 O O . TYR A 1 81 ? -0.375 -4.898 -6.605 1 83.5 81 TYR A O 1
ATOM 638 N N . SER A 1 82 ? -2.221 -3.564 -6.84 1 90.62 82 SER A N 1
ATOM 639 C CA . SER A 1 82 ? -3.088 -4.59 -6.266 1 90.62 82 SER A CA 1
ATOM 640 C C . SER A 1 82 ? -4.398 -4.699 -7.031 1 90.62 82 SER A C 1
ATOM 642 O O . SER A 1 82 ? -5.344 -5.344 -6.574 1 90.62 82 SER A O 1
ATOM 644 N N . VAL A 1 83 ? -4.539 -4.016 -8.234 1 92.5 83 VAL A N 1
ATOM 645 C CA . VAL A 1 83 ? -5.77 -3.949 -9.016 1 92.5 83 VAL A CA 1
ATOM 646 C C . VAL A 1 83 ? -6.262 -5.359 -9.328 1 92.5 83 VAL A C 1
ATOM 648 O O . VAL A 1 83 ? -7.461 -5.637 -9.242 1 92.5 83 VAL A O 1
ATOM 651 N N . HIS A 1 84 ? -5.383 -6.312 -9.633 1 96.19 84 HIS A N 1
ATOM 652 C CA . HIS A 1 84 ? -5.742 -7.656 -10.078 1 96.19 84 HIS A CA 1
ATOM 653 C C . HIS A 1 84 ? -5.297 -8.703 -9.062 1 96.19 84 HIS A C 1
ATOM 655 O O . HIS A 1 84 ? -4.848 -9.789 -9.438 1 96.19 84 HIS A O 1
ATOM 661 N N . ARG A 1 85 ? -5.441 -8.336 -7.77 1 97.19 85 ARG A N 1
ATOM 662 C CA . ARG A 1 85 ? -4.977 -9.234 -6.715 1 97.19 85 ARG A CA 1
ATOM 663 C C . ARG A 1 85 ? -5.992 -10.344 -6.449 1 97.19 85 ARG A C 1
ATOM 665 O O . ARG A 1 85 ? -5.699 -11.297 -5.73 1 97.19 85 ARG A O 1
ATOM 672 N N . ALA A 1 86 ? -7.234 -10.305 -7.082 1 98.69 86 ALA A N 1
ATOM 673 C CA . ALA A 1 86 ? -8.336 -11.203 -6.75 1 98.69 86 ALA A CA 1
ATOM 674 C C . ALA A 1 86 ? -8.727 -12.055 -7.953 1 98.69 86 ALA A C 1
ATOM 676 O O . ALA A 1 86 ? -8.516 -11.656 -9.102 1 98.69 86 ALA A O 1
ATOM 677 N N . LEU A 1 87 ? -9.328 -13.195 -7.656 1 98.69 87 LEU A N 1
ATOM 678 C CA . LEU A 1 87 ? -10.039 -13.992 -8.648 1 98.69 87 LEU A CA 1
ATOM 679 C C . LEU A 1 87 ? -11.516 -13.633 -8.68 1 98.69 87 LEU A C 1
ATOM 681 O O . LEU A 1 87 ? -12.156 -13.531 -7.629 1 98.69 87 LEU A O 1
ATOM 685 N N . HIS A 1 88 ? -11.953 -13.391 -9.805 1 98.69 88 HIS A N 1
ATOM 686 C CA . HIS A 1 88 ? -13.391 -13.297 -10.031 1 98.69 88 HIS A CA 1
ATOM 687 C C . HIS A 1 88 ? -13.875 -14.414 -10.953 1 98.69 88 HIS A C 1
ATOM 689 O O . HIS A 1 88 ? -13.766 -14.297 -12.18 1 98.69 88 HIS A O 1
ATOM 695 N N . ILE A 1 89 ? -14.391 -15.43 -10.328 1 98.69 89 ILE A N 1
ATOM 696 C CA . ILE A 1 89 ? -14.898 -16.594 -11.039 1 98.69 89 ILE A CA 1
ATOM 697 C C . ILE A 1 89 ? -16.312 -16.328 -11.531 1 98.69 89 ILE A C 1
ATOM 699 O O . ILE A 1 89 ? -17.203 -15.961 -10.742 1 98.69 89 ILE A O 1
ATOM 703 N N . LEU A 1 90 ? -16.516 -16.562 -12.79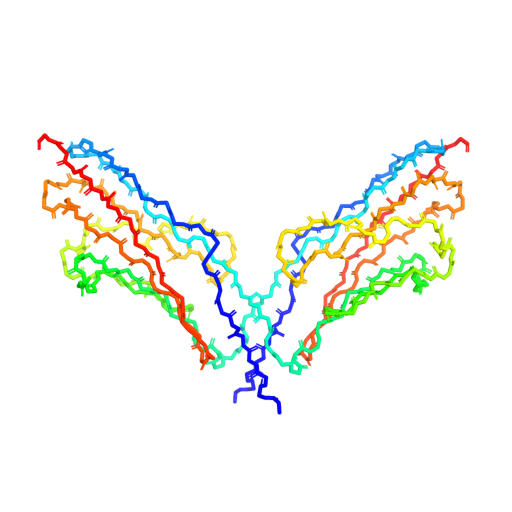7 1 98.38 90 LEU A N 1
ATOM 704 C CA . LEU A 1 90 ? -17.781 -16.203 -13.422 1 98.38 90 LEU A CA 1
ATOM 705 C C . LEU A 1 90 ? -18.891 -17.188 -13.039 1 98.38 90 LEU A C 1
ATOM 707 O O . LEU A 1 90 ? -20.016 -16.781 -12.758 1 98.38 90 LEU A O 1
ATOM 711 N N . LYS A 1 91 ? -18.562 -18.5 -13.047 1 97.5 91 LYS A N 1
ATOM 712 C CA . LYS A 1 91 ? -19.5 -19.578 -12.719 1 97.5 91 LYS A CA 1
ATOM 713 C C . LYS A 1 91 ? -18.781 -20.719 -11.992 1 97.5 91 LYS A C 1
ATOM 715 O O . LYS A 1 91 ? -17.812 -21.266 -12.5 1 97.5 91 LYS A O 1
ATOM 720 N N . SER A 1 92 ? -19.297 -21 -10.859 1 96.88 92 SER A N 1
ATOM 721 C CA . SER A 1 92 ? -18.656 -22.047 -10.062 1 96.88 92 SER A CA 1
ATOM 722 C C . SER A 1 92 ? -19.156 -23.422 -10.453 1 96.88 92 SER A C 1
ATOM 724 O O . SER A 1 92 ? -20.328 -23.578 -10.828 1 96.88 92 SER A O 1
ATOM 726 N N . GLY A 1 93 ? -18.297 -24.375 -10.414 1 96.69 93 GLY A N 1
ATOM 727 C CA . GLY A 1 93 ? -18.609 -25.781 -10.562 1 96.69 93 GLY A CA 1
ATOM 728 C C . GLY A 1 93 ? -18 -26.656 -9.477 1 96.69 93 GLY A C 1
ATOM 729 O O . GLY A 1 93 ? -17.109 -26.219 -8.75 1 96.69 93 GLY A O 1
ATOM 730 N N . PRO A 1 94 ? -18.609 -27.875 -9.312 1 96.75 94 PRO A N 1
ATOM 731 C CA . PRO A 1 94 ? -18.094 -28.781 -8.289 1 96.75 94 PRO A CA 1
ATOM 732 C C . PRO A 1 94 ? -16.578 -29 -8.398 1 96.75 94 PRO A C 1
ATOM 734 O O . PRO A 1 94 ? -15.906 -29.234 -7.395 1 96.75 94 PRO A O 1
ATOM 737 N N . ASP A 1 95 ? -16.062 -28.812 -9.609 1 97.56 95 ASP A N 1
ATOM 738 C CA . ASP A 1 95 ? -14.633 -29.016 -9.836 1 97.56 95 ASP A CA 1
ATOM 739 C C . ASP A 1 95 ? -13.82 -27.875 -9.242 1 97.56 95 ASP A C 1
ATOM 741 O O . ASP A 1 95 ? -12.594 -27.969 -9.133 1 97.56 95 ASP A O 1
ATOM 745 N N . LEU A 1 96 ? -14.539 -26.875 -8.734 1 97.69 96 LEU A N 1
ATOM 746 C CA . LEU A 1 96 ? -13.82 -25.719 -8.211 1 97.69 96 LEU A CA 1
ATOM 747 C C . LEU A 1 96 ? -13.758 -25.75 -6.691 1 97.69 96 LEU A C 1
ATOM 749 O O . LEU A 1 96 ? -13.195 -24.859 -6.062 1 97.69 96 LEU A O 1
ATOM 753 N N . SER A 1 97 ? -14.281 -26.922 -6.152 1 98.12 97 SER A N 1
ATOM 754 C CA . SER A 1 97 ? -14.031 -27.156 -4.734 1 98.12 97 SER A CA 1
ATOM 755 C C . SER A 1 97 ? -12.562 -27.5 -4.484 1 98.12 97 SER A C 1
ATOM 757 O O . SER A 1 97 ? -11.953 -28.234 -5.25 1 98.12 97 SER A O 1
ATOM 759 N N . GLY A 1 98 ? -12 -26.859 -3.369 1 98.25 98 GLY A N 1
ATOM 760 C CA . GLY A 1 98 ? -10.617 -27.172 -3.029 1 98.25 98 GLY A CA 1
ATOM 761 C C . GLY A 1 98 ? -9.93 -26.078 -2.248 1 98.25 98 GLY A C 1
ATOM 762 O O . GLY A 1 98 ? -10.586 -25.172 -1.715 1 98.25 98 GLY A O 1
ATOM 763 N N . ALA A 1 99 ? -8.641 -26.266 -2.105 1 98.75 99 ALA A N 1
ATOM 764 C CA . ALA A 1 99 ? -7.801 -25.312 -1.399 1 98.75 99 ALA A CA 1
ATOM 765 C C . ALA A 1 99 ? -7.254 -24.25 -2.357 1 98.75 99 ALA A C 1
ATOM 767 O O . ALA A 1 99 ? -6.707 -24.594 -3.412 1 98.75 99 ALA A O 1
ATOM 768 N N . TYR A 1 100 ? -7.512 -23.031 -1.995 1 98.81 100 TYR A N 1
ATOM 769 C CA . TYR A 1 100 ? -6.984 -21.891 -2.756 1 98.81 100 TYR A CA 1
ATOM 770 C C . TYR A 1 100 ? -5.902 -21.172 -1.966 1 98.81 100 TYR A C 1
ATOM 772 O O . TYR A 1 100 ? -6.125 -20.766 -0.817 1 98.81 100 TYR A O 1
ATOM 780 N N . THR A 1 101 ? -4.684 -21.047 -2.58 1 98.88 101 THR A N 1
ATOM 781 C CA . THR A 1 101 ? -3.533 -20.375 -1.988 1 98.88 101 THR A CA 1
ATOM 782 C C . THR A 1 101 ? -3.182 -19.109 -2.771 1 98.88 101 THR A C 1
ATOM 784 O O . THR A 1 101 ? -3.037 -19.156 -3.994 1 98.88 101 THR A O 1
ATOM 787 N N . CYS A 1 102 ? -3.139 -17.984 -2.123 1 98.88 102 CYS A N 1
ATOM 788 C CA . CYS A 1 102 ? -2.561 -16.781 -2.711 1 98.88 102 CYS A CA 1
ATOM 789 C C . CYS A 1 102 ? -1.096 -16.625 -2.316 1 98.88 102 CYS A C 1
ATOM 791 O O . CYS A 1 102 ? -0.747 -16.781 -1.144 1 98.88 102 CYS A O 1
ATOM 793 N N . SER A 1 103 ? -0.242 -16.484 -3.275 1 98.69 103 SER A N 1
ATOM 794 C CA . SER A 1 103 ? 1.181 -16.219 -3.088 1 98.69 103 SER A CA 1
ATOM 795 C C . SER A 1 103 ? 1.59 -14.898 -3.732 1 98.69 103 SER A C 1
ATOM 797 O O . SER A 1 103 ? 1.376 -14.695 -4.93 1 98.69 103 SER A O 1
ATOM 799 N N . VAL A 1 104 ? 2.105 -14 -2.896 1 95.44 104 VAL A N 1
ATOM 800 C CA . VAL A 1 104 ? 2.602 -12.719 -3.396 1 95.44 104 VAL A CA 1
ATOM 801 C C . VAL A 1 104 ? 4.098 -12.602 -3.113 1 95.44 104 VAL A C 1
ATOM 803 O O . VAL A 1 104 ? 4.551 -12.891 -2.002 1 95.44 104 VAL A O 1
ATOM 806 N N . SER A 1 105 ? 4.859 -12.203 -4.242 1 92.19 105 SER A N 1
ATOM 807 C CA . SER A 1 105 ? 6.309 -12.156 -4.066 1 92.19 105 SER A CA 1
ATOM 808 C C . SER A 1 105 ? 6.883 -10.859 -4.625 1 92.19 105 SER A C 1
ATOM 810 O O . SER A 1 105 ? 6.348 -10.297 -5.582 1 92.19 105 SER A O 1
ATOM 812 N N . THR A 1 106 ? 7.906 -10.367 -3.963 1 86.38 106 THR A N 1
ATOM 813 C CA . THR A 1 106 ? 8.805 -9.328 -4.453 1 86.38 106 THR A CA 1
ATOM 814 C C . THR A 1 106 ? 10.227 -9.867 -4.59 1 86.38 106 THR A C 1
ATOM 816 O O . THR A 1 106 ? 10.469 -11.055 -4.379 1 86.38 106 THR A O 1
ATOM 819 N N . LEU A 1 107 ? 11.156 -8.969 -5.109 1 80.94 107 LEU A N 1
ATOM 820 C CA . LEU A 1 107 ? 12.547 -9.383 -5.203 1 80.94 107 LEU A CA 1
ATOM 821 C C . LEU A 1 107 ? 13.109 -9.734 -3.828 1 80.94 107 LEU A C 1
ATOM 823 O O . LEU A 1 107 ? 14.078 -10.484 -3.723 1 80.94 107 LEU A O 1
ATOM 827 N N . LYS A 1 108 ? 12.461 -9.359 -2.707 1 80.88 108 LYS A N 1
ATOM 828 C CA . LYS A 1 108 ? 13 -9.492 -1.358 1 80.88 108 LYS A CA 1
ATOM 829 C C . LYS A 1 108 ? 12.391 -10.695 -0.641 1 80.88 108 LYS A C 1
ATOM 831 O O . LYS A 1 108 ? 13.094 -11.438 0.045 1 80.88 108 LYS A O 1
ATOM 836 N N . ASN A 1 109 ? 11.039 -10.797 -0.823 1 88 109 ASN A N 1
ATOM 837 C CA . ASN A 1 109 ? 10.414 -11.883 -0.076 1 88 109 ASN A CA 1
ATOM 838 C C . ASN A 1 109 ? 9.133 -12.359 -0.752 1 88 109 ASN A C 1
ATOM 840 O O . ASN A 1 109 ? 8.773 -11.875 -1.825 1 88 109 ASN A O 1
ATOM 844 N N . GLU A 1 110 ? 8.562 -13.438 -0.191 1 93.69 110 GLU A N 1
ATOM 845 C CA . GLU A 1 110 ? 7.285 -14.016 -0.595 1 93.69 110 GLU A CA 1
ATOM 846 C C . GLU A 1 110 ? 6.406 -14.305 0.615 1 93.69 110 GLU A C 1
ATOM 848 O O . GLU A 1 110 ? 6.906 -14.664 1.683 1 93.69 110 GLU A O 1
ATOM 853 N N . ASP A 1 111 ? 5.102 -14.047 0.484 1 96.88 111 ASP A N 1
ATOM 854 C CA . ASP A 1 111 ? 4.105 -14.438 1.476 1 96.88 111 ASP A CA 1
ATOM 855 C C . ASP A 1 111 ? 2.973 -15.234 0.832 1 96.88 111 ASP A C 1
ATOM 857 O O . ASP A 1 111 ? 2.576 -14.953 -0.302 1 96.88 111 ASP A O 1
ATOM 861 N N . GLU A 1 112 ? 2.455 -16.281 1.532 1 98.56 112 GLU A N 1
ATOM 862 C CA . GLU A 1 112 ? 1.391 -17.141 1.018 1 98.56 112 GLU A CA 1
ATOM 863 C C . GLU A 1 112 ? 0.369 -17.453 2.104 1 98.56 112 GLU A C 1
ATOM 865 O O . GLU A 1 112 ? 0.728 -17.625 3.271 1 98.56 112 GLU A O 1
ATOM 870 N N . ARG A 1 113 ? -0.896 -17.562 1.747 1 98.75 113 ARG A N 1
ATOM 871 C CA . ARG A 1 113 ? -2 -18 2.598 1 98.75 113 ARG A CA 1
ATOM 872 C C . ARG A 1 113 ? -2.961 -18.891 1.83 1 98.75 113 ARG A C 1
ATOM 874 O O . ARG A 1 113 ? -3.098 -18.766 0.612 1 98.75 113 ARG A O 1
ATOM 881 N N . THR A 1 114 ? -3.641 -19.812 2.566 1 98.81 114 THR A N 1
ATOM 882 C CA . THR A 1 114 ? -4.52 -20.797 1.946 1 98.81 114 THR A CA 1
ATOM 883 C C . THR A 1 114 ? -5.855 -20.859 2.686 1 98.81 114 THR A C 1
ATOM 885 O O . THR A 1 114 ? -5.891 -20.828 3.916 1 98.81 114 THR A O 1
ATOM 888 N N . LYS A 1 115 ? -6.91 -20.922 1.938 1 98.81 115 LYS A N 1
ATOM 889 C CA . LYS A 1 115 ? -8.258 -21.219 2.424 1 98.81 115 LYS A CA 1
ATOM 890 C C . LYS A 1 115 ? -8.977 -22.188 1.481 1 98.81 115 LYS A C 1
ATOM 892 O O . LYS A 1 115 ? -8.578 -22.344 0.326 1 98.81 115 LYS A O 1
ATOM 897 N N . THR A 1 116 ? -10.047 -22.812 2.02 1 98.56 116 THR A N 1
ATOM 898 C CA . THR A 1 116 ? -10.766 -23.812 1.238 1 98.56 116 THR A CA 1
ATOM 899 C C . THR A 1 116 ? -12.133 -23.281 0.813 1 98.56 116 THR A C 1
ATOM 901 O O . THR A 1 116 ? -12.773 -22.531 1.55 1 98.56 116 THR A O 1
ATOM 904 N N . MET A 1 117 ? -12.5 -23.703 -0.379 1 98.56 117 MET A N 1
ATOM 905 C CA . MET A 1 117 ? -13.82 -23.422 -0.929 1 98.56 117 MET A CA 1
ATOM 906 C C . MET A 1 117 ? -14.523 -24.703 -1.361 1 98.56 117 MET A C 1
ATOM 908 O O . MET A 1 117 ? -13.914 -25.562 -2.014 1 98.56 117 MET A O 1
ATOM 912 N N . LEU A 1 118 ? -15.742 -24.875 -0.857 1 98 118 LEU A N 1
ATOM 913 C CA . LEU A 1 118 ? -16.578 -26 -1.269 1 98 118 LEU A CA 1
ATOM 914 C C . LEU A 1 118 ? -17.719 -25.531 -2.176 1 98 118 LEU A C 1
ATOM 916 O O . LEU A 1 118 ? -18.391 -24.547 -1.867 1 98 118 LEU A O 1
ATOM 920 N N . VAL A 1 119 ? -17.781 -26.125 -3.285 1 97.56 119 VAL A N 1
ATOM 921 C CA . VAL A 1 119 ? -18.891 -25.875 -4.195 1 97.56 119 VAL A CA 1
ATOM 922 C C . VAL A 1 119 ? -19.906 -27 -4.105 1 97.56 119 VAL A C 1
ATOM 924 O O . VAL A 1 119 ? -19.562 -28.172 -4.258 1 97.56 119 VAL A O 1
ATOM 927 N N . PHE A 1 120 ? -21.078 -26.547 -3.848 1 95 120 PHE A N 1
ATOM 928 C CA . PHE A 1 120 ? -22.109 -27.562 -3.688 1 95 120 PHE A CA 1
ATOM 929 C C . PHE A 1 120 ? -23.172 -27.438 -4.773 1 95 120 PHE A C 1
ATOM 931 O O . PHE A 1 120 ? -23.391 -26.344 -5.301 1 95 120 PHE A O 1
ATOM 938 N N . GLY A 1 121 ? -23.828 -28.547 -5.074 1 82.81 121 GLY A N 1
ATOM 939 C CA . GLY A 1 121 ? -24.922 -28.641 -6.023 1 82.81 121 GLY A CA 1
ATOM 940 C C . GLY A 1 121 ? -24.484 -29.094 -7.402 1 82.81 121 GLY A C 1
ATOM 941 O O . GLY A 1 121 ? -23.281 -29.188 -7.676 1 82.81 121 GLY A O 1
ATOM 942 N N . THR B 1 1 ? 23.078 -2.535 3.021 1 42.31 1 THR B N 1
ATOM 943 C CA . THR B 1 1 ? 21.703 -2.643 3.531 1 42.31 1 THR B CA 1
ATOM 944 C C . THR B 1 1 ? 20.703 -2.625 2.385 1 42.31 1 THR B C 1
ATOM 946 O O . THR B 1 1 ? 20.688 -1.697 1.573 1 42.31 1 THR B O 1
ATOM 949 N N . SER B 1 2 ? 20.422 -3.814 1.848 1 53.72 2 SER B N 1
ATOM 950 C CA . SER B 1 2 ? 19.797 -3.955 0.539 1 53.72 2 SER B CA 1
ATOM 951 C C . SER B 1 2 ? 18.391 -3.342 0.525 1 53.72 2 SER B C 1
ATOM 953 O O . SER B 1 2 ? 17.641 -3.471 1.494 1 53.72 2 SER B O 1
ATOM 955 N N . SER B 1 3 ? 18.219 -2.102 -0.097 1 62 3 SER B N 1
ATOM 956 C CA . SER B 1 3 ? 16.953 -1.467 -0.447 1 62 3 SER B CA 1
ATOM 957 C C . SER B 1 3 ? 16.016 -2.445 -1.153 1 62 3 SER B C 1
ATOM 959 O O . SER B 1 3 ? 16.469 -3.439 -1.726 1 62 3 SER B O 1
ATOM 961 N N . GLY B 1 4 ? 14.883 -2.574 -0.61 1 72.31 4 GLY B N 1
ATOM 962 C CA . GLY B 1 4 ? 13.906 -3.375 -1.323 1 72.31 4 GLY B CA 1
ATOM 963 C C 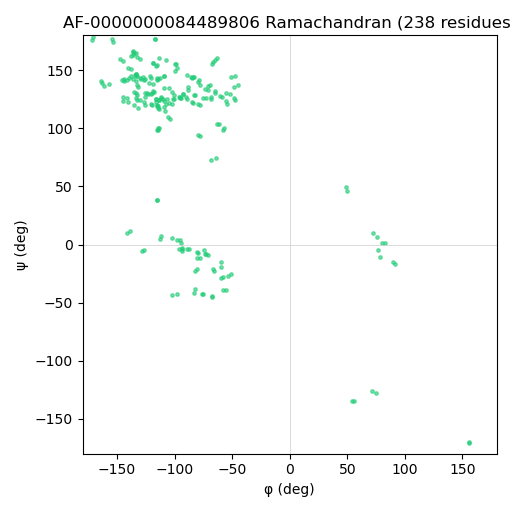. GLY B 1 4 ? 12.516 -3.299 -0.714 1 72.31 4 GLY B C 1
ATOM 964 O O . GLY B 1 4 ? 12.266 -2.477 0.169 1 72.31 4 GLY B O 1
ATOM 965 N N . ILE B 1 5 ? 11.555 -3.912 -1.217 1 75.94 5 ILE B N 1
ATOM 966 C CA . ILE B 1 5 ? 10.164 -3.959 -0.784 1 75.94 5 ILE B CA 1
ATOM 967 C C . ILE B 1 5 ? 9.797 -5.387 -0.38 1 75.94 5 ILE B C 1
ATOM 969 O O . ILE B 1 5 ? 10.125 -6.34 -1.091 1 75.94 5 ILE B O 1
ATOM 973 N N . CYS B 1 6 ? 9.312 -5.391 0.854 1 82.31 6 CYS B N 1
ATOM 974 C CA . CYS B 1 6 ? 8.773 -6.672 1.291 1 82.31 6 CYS B CA 1
ATOM 975 C C . CYS B 1 6 ? 7.254 -6.695 1.166 1 82.31 6 CYS B C 1
ATOM 977 O O . CYS B 1 6 ? 6.613 -5.641 1.163 1 82.31 6 CYS B O 1
ATOM 979 N N . VAL B 1 7 ? 6.711 -7.879 1.042 1 86.81 7 VAL B N 1
ATOM 980 C CA . VAL B 1 7 ? 5.262 -8.039 0.943 1 86.81 7 VAL B CA 1
ATOM 981 C C . VAL B 1 7 ? 4.742 -8.797 2.162 1 86.81 7 VAL B C 1
ATOM 983 O O . VAL B 1 7 ? 5.418 -9.695 2.678 1 86.81 7 VAL B O 1
ATOM 986 N N . LYS B 1 8 ? 3.574 -8.383 2.656 1 88.5 8 LYS B N 1
ATOM 987 C CA . LYS B 1 8 ? 2.834 -9.062 3.713 1 88.5 8 LYS B CA 1
ATOM 988 C C . LYS B 1 8 ? 1.362 -9.219 3.342 1 88.5 8 LYS B C 1
ATOM 990 O O . LYS B 1 8 ? 0.69 -8.234 3.025 1 88.5 8 LYS B O 1
ATOM 995 N N . ILE B 1 9 ? 0.856 -10.469 3.361 1 94.81 9 ILE B N 1
ATOM 996 C CA . ILE B 1 9 ? -0.571 -10.688 3.15 1 94.81 9 ILE B CA 1
ATOM 997 C C . ILE B 1 9 ? -1.337 -10.359 4.43 1 94.81 9 ILE B C 1
ATOM 999 O O . ILE B 1 9 ? -1.074 -10.938 5.484 1 94.81 9 ILE B O 1
ATOM 1003 N N . ASN B 1 10 ? -2.307 -9.336 4.344 1 91.88 10 ASN B N 1
ATOM 1004 C CA . ASN B 1 10 ? -3.107 -8.891 5.477 1 91.88 10 ASN B CA 1
ATOM 1005 C C . ASN B 1 10 ? -4.309 -9.805 5.707 1 91.88 10 ASN B C 1
ATOM 1007 O O . ASN B 1 10 ? -4.691 -10.062 6.852 1 91.88 10 ASN B O 1
ATOM 1011 N N . ASN B 1 11 ? -4.969 -10.312 4.656 1 96.94 11 ASN B N 1
ATOM 1012 C CA . ASN B 1 11 ? -6.203 -11.086 4.715 1 96.94 11 ASN B CA 1
ATOM 1013 C C . ASN B 1 11 ? -6.434 -11.875 3.428 1 96.94 11 ASN B C 1
ATOM 1015 O O . ASN B 1 11 ? -6.184 -11.367 2.334 1 96.94 11 ASN B O 1
ATOM 1019 N N . LEU B 1 12 ? -6.84 -13.094 3.582 1 98.38 12 LEU B N 1
ATOM 1020 C CA . LEU B 1 12 ? -7.281 -13.922 2.469 1 98.38 12 LEU B CA 1
ATOM 1021 C C . LEU B 1 12 ? -8.766 -14.258 2.59 1 98.38 12 LEU B C 1
ATOM 1023 O O . LEU B 1 12 ? -9.188 -14.883 3.564 1 98.38 12 LEU B O 1
ATOM 1027 N N . GLN B 1 13 ? -9.586 -13.805 1.54 1 98.31 13 GLN B N 1
ATOM 1028 C CA . GLN B 1 13 ? -11.016 -14.078 1.506 1 98.31 13 GLN B CA 1
ATOM 1029 C C . GLN B 1 13 ? -11.352 -15.102 0.42 1 98.31 13 GLN B C 1
ATOM 1031 O O . GLN B 1 13 ? -11.125 -14.852 -0.765 1 98.31 13 GLN B O 1
ATOM 1036 N N . VAL B 1 14 ? -11.805 -16.219 0.846 1 98.62 14 VAL B N 1
ATOM 1037 C CA . VAL B 1 14 ? -12.328 -17.297 0.004 1 98.62 14 VAL B CA 1
ATOM 1038 C C . VAL B 1 14 ? -13.664 -17.781 0.551 1 98.62 14 VAL B C 1
ATOM 1040 O O . VAL B 1 14 ? -13.766 -18.172 1.716 1 98.62 14 VAL B O 1
ATOM 1043 N N . PRO B 1 15 ? -14.734 -17.594 -0.313 1 97.75 15 PRO B N 1
ATOM 1044 C CA . PRO B 1 15 ? -15.992 -18.125 0.199 1 97.75 15 PRO B CA 1
ATOM 1045 C C . PRO B 1 15 ? -15.875 -19.578 0.642 1 97.75 15 PRO B C 1
ATOM 1047 O O . PRO B 1 15 ? -15.344 -20.422 -0.097 1 97.75 15 PRO B O 1
ATOM 1050 N N . GLU B 1 16 ? -16.312 -19.875 1.804 1 97.75 16 GLU B N 1
ATOM 1051 C CA . GLU B 1 16 ? -16.188 -21.234 2.332 1 97.75 16 GLU B CA 1
ATOM 1052 C C . GLU B 1 16 ? -17.078 -22.203 1.551 1 97.75 16 GLU B C 1
ATOM 1054 O O . GLU B 1 16 ? -16.672 -23.328 1.278 1 97.75 16 GLU B O 1
ATOM 1059 N N . VAL B 1 17 ? -18.312 -21.766 1.321 1 97.5 17 VAL B N 1
ATOM 1060 C CA . VAL B 1 17 ? -19.266 -22.578 0.57 1 97.5 17 VAL B CA 1
ATOM 1061 C C . VAL B 1 17 ? -19.969 -21.719 -0.477 1 97.5 17 VAL B C 1
ATOM 1063 O O . VAL B 1 17 ? -20.391 -20.594 -0.187 1 97.5 17 VAL B O 1
ATOM 1066 N N . ILE B 1 18 ? -19.984 -22.219 -1.692 1 96.81 18 ILE B N 1
ATOM 1067 C CA . ILE B 1 18 ? -20.672 -21.547 -2.777 1 96.81 18 ILE B CA 1
ATOM 1068 C C . ILE B 1 18 ? -21.531 -22.547 -3.547 1 96.81 18 ILE B C 1
ATOM 1070 O O . ILE B 1 18 ? -21.188 -23.719 -3.652 1 96.81 18 ILE B O 1
ATOM 1074 N N . ARG B 1 19 ? -22.797 -22.031 -4.082 1 96.19 19 ARG B N 1
ATOM 1075 C CA . ARG B 1 19 ? -23.688 -22.859 -4.883 1 96.19 19 ARG B CA 1
ATOM 1076 C C . ARG B 1 19 ? -23.188 -22.984 -6.316 1 96.19 19 ARG B C 1
ATOM 1078 O O . ARG B 1 19 ? -22.734 -22 -6.906 1 96.19 19 ARG B O 1
ATOM 1085 N N . HIS B 1 20 ? -23.312 -24.141 -6.695 1 95.31 20 HIS B N 1
ATOM 1086 C CA . HIS B 1 20 ? -23.016 -24.359 -8.102 1 95.31 20 HIS B CA 1
ATOM 1087 C C . HIS B 1 20 ? -23.656 -23.297 -8.984 1 95.31 20 HIS B C 1
ATOM 1089 O O . HIS B 1 20 ? -24.828 -22.969 -8.797 1 95.31 20 HIS B O 1
ATOM 1095 N N . GLY B 1 21 ? -22.859 -22.812 -9.977 1 95.88 21 GLY B N 1
ATOM 1096 C CA . GLY B 1 21 ? -23.375 -21.859 -10.945 1 95.88 21 GLY B CA 1
ATOM 1097 C C . GLY B 1 21 ? -23.203 -20.422 -10.508 1 95.88 21 GLY B C 1
ATOM 1098 O O . GLY B 1 21 ? -23.312 -19.5 -11.328 1 95.88 21 GLY B O 1
ATOM 1099 N N . SER B 1 22 ? -22.906 -20.172 -9.203 1 96.69 22 SER B N 1
ATOM 1100 C CA . SER B 1 22 ? -22.797 -18.812 -8.68 1 96.69 22 SER B CA 1
ATOM 1101 C C . SER B 1 22 ? -21.391 -18.25 -8.914 1 96.69 22 SER B C 1
ATOM 1103 O O . SER B 1 22 ? -20.406 -19 -8.906 1 96.69 22 SER B O 1
ATOM 1105 N N . PRO B 1 23 ? -21.359 -16.906 -9.219 1 98 23 PRO B N 1
ATOM 1106 C CA . PRO B 1 23 ? -20.047 -16.281 -9.266 1 98 23 PRO B CA 1
ATOM 1107 C C . PRO B 1 23 ? -19.359 -16.219 -7.898 1 98 23 PRO B C 1
ATOM 1109 O O . PRO B 1 23 ? -20.031 -16.328 -6.871 1 98 23 PRO B O 1
ATOM 1112 N N . ALA B 1 24 ? -18.078 -16.125 -7.902 1 98.25 24 ALA B N 1
ATOM 1113 C CA . ALA B 1 24 ? -17.312 -16.062 -6.664 1 98.25 24 ALA B CA 1
ATOM 1114 C C . ALA B 1 24 ? -16.109 -15.125 -6.812 1 98.25 24 ALA B C 1
ATOM 1116 O O . ALA B 1 24 ? -15.477 -15.086 -7.867 1 98.25 24 ALA B O 1
ATOM 1117 N N . VAL B 1 25 ? -15.836 -14.398 -5.711 1 98.38 25 VAL B N 1
ATOM 1118 C CA . VAL B 1 25 ? -14.633 -13.586 -5.637 1 98.38 25 VAL B CA 1
ATOM 1119 C C . VAL B 1 25 ? -13.727 -14.102 -4.523 1 98.38 25 VAL B C 1
ATOM 1121 O O . VAL B 1 25 ? -14.164 -14.266 -3.383 1 98.38 25 VAL B O 1
ATOM 1124 N N . LEU B 1 26 ? -12.539 -14.445 -4.855 1 98.75 26 LEU B N 1
ATOM 1125 C CA . LEU B 1 26 ? -11.477 -14.734 -3.9 1 98.75 26 LEU B CA 1
ATOM 1126 C C . LEU B 1 26 ? -10.469 -13.586 -3.848 1 98.75 26 LEU B C 1
ATOM 1128 O O . LEU B 1 26 ? -9.828 -13.273 -4.852 1 98.75 26 LEU B O 1
ATOM 1132 N N . ASP B 1 27 ? -10.297 -13.039 -2.723 1 98.69 27 ASP B N 1
ATOM 1133 C CA . ASP B 1 27 ? -9.531 -11.805 -2.613 1 98.69 27 ASP B CA 1
ATOM 1134 C C . ASP B 1 27 ? -8.375 -11.961 -1.624 1 98.69 27 ASP B C 1
ATOM 1136 O O . ASP B 1 27 ? -8.57 -12.438 -0.507 1 98.69 27 ASP B O 1
ATOM 1140 N N . CYS B 1 28 ? -7.141 -11.562 -2.047 1 98.62 28 CYS B N 1
ATOM 1141 C CA . CYS B 1 28 ? -5.934 -11.57 -1.229 1 98.62 28 CYS B CA 1
ATOM 1142 C C . CYS B 1 28 ? -5.43 -10.148 -0.988 1 98.62 28 CYS B C 1
ATOM 1144 O O . CYS B 1 28 ? -4.723 -9.586 -1.825 1 98.62 28 CYS B O 1
ATOM 1146 N N . ASP B 1 29 ? -5.762 -9.68 0.182 1 95 29 ASP B N 1
ATOM 1147 C CA . ASP B 1 29 ? -5.336 -8.344 0.581 1 95 29 ASP B CA 1
ATOM 1148 C C . ASP B 1 29 ? -3.926 -8.367 1.161 1 95 29 ASP B C 1
ATOM 1150 O O . ASP B 1 29 ? -3.646 -9.109 2.104 1 95 29 ASP B O 1
ATOM 1154 N N . PHE B 1 30 ? -2.969 -7.543 0.49 1 92.19 30 PHE B N 1
ATOM 1155 C CA . PHE B 1 30 ? -1.595 -7.477 0.974 1 92.19 30 PHE B CA 1
ATOM 1156 C C . PHE B 1 30 ? -1.102 -6.035 1.011 1 92.19 30 PHE B C 1
ATOM 1158 O O . PHE B 1 30 ? -1.72 -5.148 0.422 1 92.19 30 PHE B O 1
ATOM 1165 N N . SER B 1 31 ? 0.072 -5.887 1.773 1 84 31 SER B N 1
ATOM 1166 C CA . SER B 1 31 ? 0.752 -4.598 1.852 1 84 31 SER B CA 1
ATOM 1167 C C . SER B 1 31 ? 2.221 -4.723 1.462 1 84 31 SER B C 1
ATOM 1169 O O . SER B 1 31 ? 2.84 -5.77 1.681 1 84 31 SER B O 1
ATOM 1171 N N . LEU B 1 32 ? 2.711 -3.707 0.779 1 81.19 32 LEU B N 1
ATOM 1172 C CA . LEU B 1 32 ? 4.137 -3.568 0.508 1 81.19 32 LEU B CA 1
ATOM 1173 C C . LEU B 1 32 ? 4.805 -2.672 1.547 1 81.19 32 LEU B C 1
ATOM 1175 O O . LEU B 1 32 ? 4.246 -1.643 1.933 1 81.19 32 LEU B O 1
ATOM 1179 N N . GLU B 1 33 ? 5.887 -3.295 2.123 1 77.12 33 GLU B N 1
ATOM 1180 C CA . GLU B 1 33 ? 6.605 -2.562 3.162 1 77.12 33 GLU B CA 1
ATOM 1181 C C . GLU B 1 33 ? 8.062 -2.334 2.766 1 77.12 33 GLU B C 1
ATOM 1183 O O . GLU B 1 33 ? 8.727 -3.244 2.268 1 77.12 33 GLU B O 1
ATOM 1188 N N . PRO B 1 34 ? 8.516 -1.15 2.867 1 73.62 34 PRO B N 1
ATOM 1189 C CA . PRO B 1 34 ? 9.922 -0.884 2.564 1 73.62 34 PRO B CA 1
ATOM 1190 C C . PRO B 1 34 ? 10.875 -1.572 3.537 1 73.62 34 PRO B C 1
ATOM 1192 O O . PRO B 1 34 ? 10.555 -1.717 4.723 1 73.62 34 PRO B O 1
ATOM 1195 N N . LEU B 1 35 ? 11.883 -2.268 2.855 1 65.38 35 LEU B N 1
ATOM 1196 C CA . LEU B 1 35 ? 12.969 -2.834 3.648 1 65.38 35 LEU B CA 1
ATOM 1197 C C . LEU B 1 35 ? 14.188 -1.917 3.635 1 65.38 35 LEU B C 1
ATOM 1199 O O . LEU B 1 35 ? 14.461 -1.257 2.629 1 65.38 35 LEU B O 1
ATOM 1203 N N . GLY B 1 36 ? 14.891 -2.01 4.664 1 59.62 36 GLY B N 1
ATOM 1204 C CA . GLY B 1 36 ? 16.219 -1.446 4.742 1 59.62 36 GLY B CA 1
ATOM 1205 C C . GLY B 1 36 ? 16.234 0.069 4.809 1 59.62 36 GLY B C 1
ATOM 1206 O O . GLY B 1 36 ? 15.484 0.667 5.582 1 59.62 36 GLY B O 1
ATOM 1207 N N . ASP B 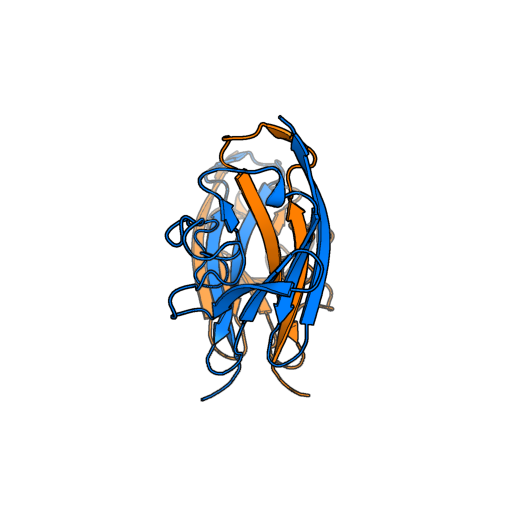1 37 ? 17.125 0.536 3.705 1 57.69 37 ASP B N 1
ATOM 1208 C CA . ASP B 1 37 ? 17.547 1.927 3.615 1 57.69 37 ASP B CA 1
ATOM 1209 C C . ASP B 1 37 ? 16.453 2.812 3.047 1 57.69 37 ASP B C 1
ATOM 1211 O O . ASP B 1 37 ? 16.609 4.031 2.963 1 57.69 37 ASP B O 1
ATOM 1215 N N . ASP B 1 38 ? 15.281 2.119 2.451 1 60.31 38 ASP B N 1
ATOM 1216 C CA . ASP B 1 38 ? 14.281 3.043 1.917 1 60.31 38 ASP B CA 1
ATOM 1217 C C . ASP B 1 38 ? 13.594 3.814 3.039 1 60.31 38 ASP B C 1
ATOM 1219 O O . ASP B 1 38 ? 12.516 3.424 3.494 1 60.31 38 ASP B O 1
ATOM 1223 N N . GLU B 1 39 ? 14.406 4.742 3.566 1 73 39 GLU B N 1
ATOM 1224 C CA . GLU B 1 39 ? 14.016 5.52 4.738 1 73 39 GLU B CA 1
ATOM 1225 C C . GLU B 1 39 ? 12.711 6.273 4.496 1 73 39 GLU B C 1
ATOM 1227 O O . GLU B 1 39 ? 12.625 7.086 3.576 1 73 39 GLU B O 1
ATOM 1232 N N . LEU B 1 40 ? 11.664 5.785 4.961 1 86 40 LEU B N 1
ATOM 1233 C CA . LEU B 1 40 ? 10.375 6.465 5 1 86 40 LEU B CA 1
ATOM 1234 C C . LEU B 1 40 ? 10.352 7.531 6.094 1 86 40 LEU B C 1
ATOM 1236 O O . LEU B 1 40 ? 10.773 7.277 7.223 1 86 40 LEU B O 1
ATOM 1240 N N . VAL B 1 41 ? 10.016 8.766 5.719 1 92.06 41 VAL B N 1
ATOM 1241 C CA . VAL B 1 41 ? 9.875 9.859 6.68 1 92.06 41 VAL B CA 1
ATOM 1242 C C . VAL B 1 41 ? 8.5 10.508 6.527 1 92.06 41 VAL B C 1
ATOM 1244 O O . VAL B 1 41 ? 8.117 10.898 5.422 1 92.06 41 VAL B O 1
ATOM 1247 N N . VAL B 1 42 ? 7.746 10.484 7.582 1 96.62 42 VAL B N 1
ATOM 1248 C CA . VAL B 1 42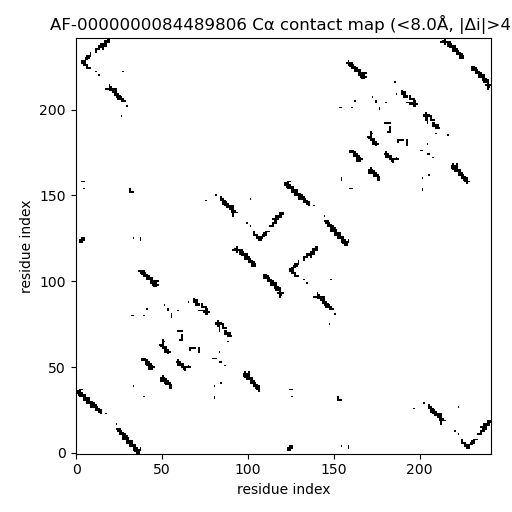 ? 6.477 11.211 7.629 1 96.62 42 VAL B CA 1
ATOM 1249 C C . VAL B 1 42 ? 6.66 12.523 8.391 1 96.62 42 VAL B C 1
ATOM 1251 O O . VAL B 1 42 ? 7.164 12.531 9.516 1 96.62 42 VAL B O 1
ATOM 1254 N N . LYS B 1 43 ? 6.219 13.68 7.766 1 98.38 43 LYS B N 1
ATOM 1255 C CA . LYS B 1 43 ? 6.301 15 8.375 1 98.38 43 LYS B CA 1
ATOM 1256 C C . LYS B 1 43 ? 4.961 15.727 8.289 1 98.38 43 LYS B C 1
ATOM 1258 O O . LYS B 1 43 ? 4.238 15.594 7.305 1 98.38 43 LYS B O 1
ATOM 1263 N N . TRP B 1 44 ? 4.672 16.422 9.25 1 98.88 44 TRP B N 1
ATOM 1264 C CA . TRP B 1 44 ? 3.578 17.391 9.242 1 98.88 44 TRP B CA 1
ATOM 1265 C C . TRP B 1 44 ? 4.102 18.812 9.484 1 98.88 44 TRP B C 1
ATOM 1267 O O . TRP B 1 44 ? 4.965 19.016 10.344 1 98.88 44 TRP B O 1
ATOM 1277 N N . TYR B 1 45 ? 3.51 19.688 8.695 1 98.81 45 TYR B N 1
ATOM 1278 C CA . TYR B 1 45 ? 3.805 21.109 8.828 1 98.81 45 TYR B CA 1
ATOM 1279 C C . TYR B 1 45 ? 2.541 21.891 9.148 1 98.81 45 TYR B C 1
ATOM 1281 O O . TYR B 1 45 ? 1.466 21.594 8.617 1 98.81 45 TYR B O 1
ATOM 1289 N N . LYS B 1 46 ? 2.693 22.797 9.898 1 98.69 46 LYS B N 1
ATOM 1290 C CA . LYS B 1 46 ? 1.709 23.859 10.086 1 98.69 46 LYS B CA 1
ATOM 1291 C C . LYS B 1 46 ? 2.238 25.203 9.586 1 98.69 46 LYS B C 1
ATOM 1293 O O . LYS B 1 46 ? 3.236 25.719 10.094 1 98.69 46 LYS B O 1
ATOM 1298 N N . ASN B 1 47 ? 1.493 25.688 8.547 1 98.19 47 ASN B N 1
ATOM 1299 C CA . ASN B 1 47 ? 1.929 26.938 7.945 1 98.19 47 ASN B CA 1
ATOM 1300 C C . ASN B 1 47 ? 3.412 26.906 7.594 1 98.19 47 ASN B C 1
ATOM 1302 O O . ASN B 1 47 ? 4.164 27.812 7.977 1 98.19 47 ASN B O 1
ATOM 1306 N N . LYS B 1 48 ? 3.895 25.906 7.012 1 97.5 48 LYS B N 1
ATOM 1307 C CA . LYS B 1 48 ? 5.215 25.688 6.426 1 97.5 48 LYS B CA 1
ATOM 1308 C C . LYS B 1 48 ? 6.262 25.438 7.508 1 97.5 48 LYS B C 1
ATOM 1310 O O . LYS B 1 48 ? 7.453 25.344 7.211 1 97.5 48 LYS B O 1
ATOM 1315 N N . THR B 1 49 ? 5.742 25.328 8.734 1 98.12 49 THR B N 1
ATOM 1316 C CA . THR B 1 49 ? 6.645 25 9.836 1 98.12 49 THR B CA 1
ATOM 1317 C C . THR B 1 49 ? 6.473 23.547 10.266 1 98.12 49 THR B C 1
ATOM 1319 O O . THR B 1 49 ? 5.348 23.078 10.453 1 98.12 49 THR B O 1
ATOM 1322 N N . LEU B 1 50 ? 7.688 22.875 10.453 1 98.56 50 LEU B N 1
ATOM 1323 C CA . LEU B 1 50 ? 7.664 21.469 10.844 1 98.56 50 LEU B CA 1
ATOM 1324 C C . LEU B 1 50 ? 7.121 21.312 12.266 1 98.56 50 LEU B C 1
ATOM 1326 O O . LEU B 1 50 ? 7.625 21.938 13.195 1 98.56 50 LEU B O 1
ATOM 1330 N N . VAL B 1 51 ? 6.02 20.422 12.414 1 98.75 51 VAL B N 1
ATOM 1331 C CA . VAL B 1 51 ? 5.41 20.297 13.734 1 98.75 51 VAL B CA 1
ATOM 1332 C C . VAL B 1 51 ? 5.363 18.828 14.141 1 98.75 51 VAL B C 1
ATOM 1334 O O . VAL B 1 51 ? 4.992 18.5 15.273 1 98.75 51 VAL B O 1
ATOM 1337 N N . TYR B 1 52 ? 5.754 17.938 13.266 1 98.69 52 TYR B N 1
ATOM 1338 C CA . TYR B 1 52 ? 5.727 16.516 13.57 1 98.69 52 TYR B CA 1
ATOM 1339 C C . TYR B 1 52 ? 6.586 15.727 12.578 1 98.69 52 TYR B C 1
ATOM 1341 O O . TYR B 1 52 ? 6.605 16.031 11.383 1 98.69 52 TYR B O 1
ATOM 1349 N N . GLN B 1 53 ? 7.273 14.75 13.102 1 97.75 53 GLN B N 1
ATOM 1350 C CA . GLN B 1 53 ? 8.039 13.859 12.234 1 97.75 53 GLN B CA 1
ATOM 1351 C C . GLN B 1 53 ? 8.047 12.438 12.781 1 97.75 53 GLN B C 1
ATOM 1353 O O . GLN B 1 53 ? 8.18 12.234 13.992 1 97.75 53 GLN B O 1
ATOM 1358 N N . TRP B 1 54 ? 7.965 11.547 11.859 1 96.31 54 TRP B N 1
ATOM 1359 C CA . TRP B 1 54 ? 8.039 10.133 12.227 1 96.31 54 TRP B CA 1
ATOM 1360 C C . TRP B 1 54 ? 8.836 9.344 11.188 1 96.31 54 TRP B C 1
ATOM 1362 O O . TRP B 1 54 ? 8.617 9.492 9.984 1 96.31 54 TRP B O 1
ATOM 1372 N N . ILE B 1 55 ? 9.836 8.656 11.711 1 89.5 55 ILE B N 1
ATOM 1373 C CA . ILE B 1 55 ? 10.586 7.664 10.953 1 89.5 55 ILE B CA 1
ATOM 1374 C C . ILE B 1 55 ? 10.289 6.27 11.508 1 89.5 55 ILE B C 1
ATOM 1376 O O . ILE B 1 55 ? 10.547 5.992 12.68 1 89.5 55 ILE B O 1
ATOM 1380 N N . PRO B 1 56 ? 9.875 5.48 10.523 1 82.38 56 PRO B N 1
ATOM 1381 C CA . PRO B 1 56 ? 9.523 4.145 11.008 1 82.38 56 PRO B CA 1
ATOM 1382 C C . PRO B 1 56 ? 10.625 3.514 11.852 1 82.38 56 PRO B C 1
ATOM 1384 O O . PRO B 1 56 ? 11.812 3.764 11.617 1 82.38 56 PRO B O 1
ATOM 1387 N N . ALA B 1 57 ? 10.148 2.672 13.008 1 75.88 57 ALA B N 1
ATOM 1388 C CA . ALA B 1 57 ? 10.977 1.967 13.984 1 75.88 57 ALA B CA 1
ATOM 1389 C C . ALA B 1 57 ? 11.523 2.928 15.039 1 75.88 57 ALA B C 1
ATOM 1391 O O . ALA B 1 57 ? 12.18 2.506 15.992 1 75.88 57 ALA B O 1
ATOM 1392 N N . ARG B 1 58 ? 11.352 4.352 14.797 1 85.81 58 ARG B N 1
ATOM 1393 C CA . ARG B 1 58 ? 11.68 5.336 15.828 1 85.81 58 ARG B CA 1
ATOM 1394 C C . ARG B 1 58 ? 10.414 5.949 16.422 1 85.81 58 ARG B C 1
ATOM 1396 O O . ARG B 1 58 ? 9.336 5.871 15.82 1 85.81 58 ARG B O 1
ATOM 1403 N N . ARG B 1 59 ? 10.469 6.496 17.578 1 92 59 ARG B N 1
ATOM 1404 C CA . ARG B 1 59 ? 9.352 7.219 18.172 1 92 59 ARG B CA 1
ATOM 1405 C C . ARG B 1 59 ? 9.117 8.547 17.453 1 92 59 ARG B C 1
ATOM 1407 O O . ARG B 1 59 ? 10.07 9.25 17.125 1 92 59 ARG B O 1
ATOM 1414 N N . PRO B 1 60 ? 7.809 8.781 17.141 1 96.62 60 PRO B N 1
ATOM 1415 C CA . PRO B 1 60 ? 7.539 10.094 16.547 1 96.62 60 PRO B CA 1
ATOM 1416 C C . PRO B 1 60 ? 7.863 11.25 17.484 1 96.62 60 PRO B C 1
ATOM 1418 O O . PRO B 1 60 ? 7.961 11.047 18.703 1 96.62 60 PRO B O 1
ATOM 1421 N N . VAL B 1 61 ? 8.008 12.375 16.844 1 97.75 61 VAL B N 1
ATOM 1422 C CA . VAL B 1 61 ? 8.336 13.547 17.656 1 97.75 61 VAL B CA 1
ATOM 1423 C C . VAL B 1 61 ? 7.43 14.711 17.266 1 97.75 61 VAL B C 1
ATOM 1425 O O . VAL B 1 61 ? 7.18 14.953 16.094 1 97.75 61 VAL B O 1
ATOM 1428 N N . GLY B 1 62 ? 6.816 15.305 18.234 1 97.81 62 GLY B N 1
ATOM 1429 C CA . GLY B 1 62 ? 6.156 16.594 18.062 1 97.81 62 GLY B CA 1
ATOM 1430 C C . GLY B 1 62 ? 7.105 17.766 18.172 1 97.81 62 GLY B C 1
ATOM 1431 O O . GLY B 1 62 ? 8.023 17.766 19 1 97.81 62 GLY B O 1
ATOM 1432 N N . LEU B 1 63 ? 6.824 18.734 17.375 1 98.06 63 LEU B N 1
ATOM 1433 C CA . LEU B 1 63 ? 7.707 19.891 17.312 1 98.06 63 LEU B CA 1
ATOM 1434 C C . LEU B 1 63 ? 6.902 21.188 17.297 1 98.06 63 LEU B C 1
ATOM 1436 O O . LEU B 1 63 ? 5.684 21.156 17.109 1 98.06 63 LEU B O 1
ATOM 1440 N N . GLY B 1 64 ? 7.664 22.25 17.531 1 97 64 GLY B N 1
ATOM 1441 C CA . GLY B 1 64 ? 7.023 23.547 17.453 1 97 64 GLY B CA 1
ATOM 1442 C C . GLY B 1 64 ? 5.797 23.672 18.328 1 97 64 GLY B C 1
ATOM 1443 O O . GLY B 1 64 ? 5.828 23.266 19.5 1 97 64 GLY B O 1
ATOM 1444 N N . ILE B 1 65 ? 4.801 24.219 17.75 1 97.81 65 ILE B N 1
ATOM 1445 C CA . ILE B 1 65 ? 3.598 24.562 18.5 1 97.81 65 ILE B CA 1
ATOM 1446 C C . ILE B 1 65 ? 2.906 23.281 18.984 1 97.81 65 ILE B C 1
ATOM 1448 O O . ILE B 1 65 ? 2.086 23.312 19.906 1 97.81 65 ILE B O 1
ATOM 1452 N N . LEU B 1 66 ? 3.189 22.172 18.359 1 98.12 66 LEU B N 1
ATOM 1453 C CA . LEU B 1 66 ? 2.496 20.938 18.719 1 98.12 66 LEU B CA 1
ATOM 1454 C C . LEU B 1 66 ? 3.318 20.109 19.703 1 98.12 66 LEU B C 1
ATOM 1456 O O . LEU B 1 66 ? 2.881 19.047 20.156 1 98.12 66 LEU B O 1
ATOM 1460 N N . LYS B 1 67 ? 4.523 20.641 19.969 1 97.62 67 LYS B N 1
ATOM 1461 C CA . LYS B 1 67 ? 5.309 19.953 20.984 1 97.62 67 LYS B CA 1
ATOM 1462 C C . LYS B 1 67 ? 4.523 19.828 22.281 1 97.62 67 LYS B C 1
ATOM 1464 O O . LYS B 1 67 ? 4.051 20.812 22.844 1 97.62 67 LYS B O 1
ATOM 1469 N N . GLY B 1 68 ? 4.34 18.578 22.781 1 97.44 68 GLY B N 1
ATOM 1470 C CA . GLY B 1 68 ? 3.633 18.328 24.031 1 97.44 68 GLY B CA 1
ATOM 1471 C C . GLY B 1 68 ? 2.123 18.359 23.875 1 97.44 68 GLY B C 1
ATOM 1472 O O . GLY B 1 68 ? 1.392 18.203 24.859 1 97.44 68 GLY B O 1
ATOM 1473 N N . ARG B 1 69 ? 1.652 18.562 22.766 1 98.19 69 ARG B N 1
ATOM 1474 C CA . ARG B 1 69 ? 0.213 18.703 22.562 1 98.19 69 ARG B CA 1
ATOM 1475 C C . ARG B 1 69 ? -0.352 17.531 21.766 1 98.19 69 ARG B C 1
ATOM 1477 O O . ARG B 1 69 ? -1.523 17.547 21.391 1 98.19 69 ARG B O 1
ATOM 1484 N N . LEU B 1 70 ? 0.469 16.531 21.516 1 98.5 70 LEU B N 1
ATOM 1485 C CA . LEU B 1 70 ? 0.069 15.391 20.688 1 98.5 70 LEU B CA 1
ATOM 1486 C C . LEU B 1 70 ? 0.048 14.102 21.516 1 98.5 70 LEU B C 1
ATOM 1488 O O . LEU B 1 70 ? 0.868 13.922 22.406 1 98.5 70 LEU B O 1
ATOM 1492 N N . ASN B 1 71 ? -0.935 13.25 21.203 1 98.31 71 ASN B N 1
ATOM 1493 C CA . ASN B 1 71 ? -0.835 11.852 21.609 1 98.31 71 ASN B CA 1
ATOM 1494 C C . ASN B 1 71 ? 0.08 11.07 20.672 1 98.31 71 ASN B C 1
ATOM 1496 O O . ASN B 1 71 ? -0.368 10.555 19.641 1 98.31 71 ASN B O 1
ATOM 1500 N N . LEU B 1 72 ? 1.309 10.984 21.062 1 97.62 72 LEU B N 1
ATOM 1501 C CA . LEU B 1 72 ? 2.316 10.406 20.188 1 97.62 72 LEU B CA 1
ATOM 1502 C C . LEU B 1 72 ? 2.17 8.891 20.109 1 97.62 72 LEU B C 1
ATOM 1504 O O . LEU B 1 72 ? 2.785 8.242 19.266 1 97.62 72 LEU B O 1
ATOM 1508 N N . ALA B 1 73 ? 1.288 8.289 20.938 1 96.06 73 ALA B N 1
ATOM 1509 C CA . ALA B 1 73 ? 1.057 6.848 20.938 1 96.06 73 ALA B CA 1
ATOM 1510 C C . ALA B 1 73 ? -0.124 6.48 20.031 1 96.06 73 ALA B C 1
ATOM 1512 O O . ALA B 1 73 ? -0.427 5.301 19.844 1 96.06 73 ALA B O 1
ATOM 1513 N N . TYR B 1 74 ? -0.731 7.52 19.562 1 97 74 TYR B N 1
ATOM 1514 C CA . TYR B 1 74 ? -1.909 7.281 18.734 1 97 74 TYR B CA 1
ATOM 1515 C C . TYR B 1 74 ? -1.562 6.434 17.516 1 97 74 TYR B C 1
ATOM 1517 O O . TYR B 1 74 ? -0.637 6.762 16.766 1 97 74 TYR B O 1
ATOM 1525 N N . ALA B 1 75 ? -2.209 5.344 17.234 1 96.56 75 ALA B N 1
ATOM 1526 C CA . ALA B 1 75 ? -2.01 4.457 16.094 1 96.56 75 ALA B CA 1
ATOM 1527 C C . ALA B 1 75 ? -3.104 4.664 15.047 1 96.56 75 ALA B C 1
ATOM 1529 O O . ALA B 1 75 ? -4.258 4.285 15.266 1 96.56 75 ALA B O 1
ATOM 1530 N N . ALA B 1 76 ? -2.672 5.281 13.969 1 95.81 76 ALA B N 1
ATOM 1531 C CA . ALA B 1 76 ? -3.631 5.562 12.898 1 95.81 76 ALA B CA 1
ATOM 1532 C C . ALA B 1 76 ? -3.867 4.328 12.039 1 95.81 76 ALA B C 1
ATOM 1534 O O . ALA B 1 76 ? -4.844 4.266 11.281 1 95.81 76 ALA B O 1
ATOM 1535 N N . SER B 1 77 ? -2.902 3.373 12.086 1 91.5 77 SER B N 1
ATOM 1536 C CA . SER B 1 77 ? -2.953 2.174 11.258 1 91.5 77 SER B CA 1
ATOM 1537 C C . SER B 1 77 ? -2.334 0.979 11.977 1 91.5 77 SER B C 1
ATOM 1539 O O . SER B 1 77 ? -1.553 1.148 12.914 1 91.5 77 SER B O 1
ATOM 1541 N N . GLU B 1 78 ? -2.725 -0.239 11.469 1 86.19 78 GLU B N 1
ATOM 1542 C CA . GLU B 1 78 ? -2.117 -1.462 11.98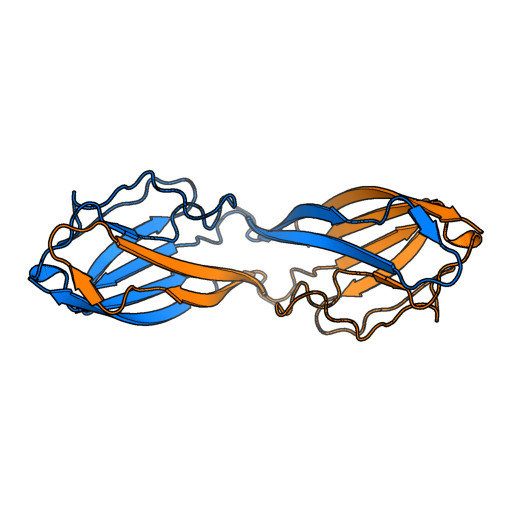4 1 86.19 78 GLU B CA 1
ATOM 1543 C C . GLU B 1 78 ? -0.861 -1.828 11.195 1 86.19 78 GLU B C 1
ATOM 1545 O O . GLU B 1 78 ? -0.124 -2.738 11.586 1 86.19 78 GLU B O 1
ATOM 1550 N N . GLN B 1 79 ? -0.599 -1.021 10.141 1 83.31 79 GLN B N 1
ATOM 1551 C CA . GLN B 1 79 ? 0.583 -1.294 9.336 1 83.31 79 GLN B CA 1
ATOM 1552 C C . GLN B 1 79 ? 1.811 -0.579 9.891 1 83.31 79 GLN B C 1
ATOM 1554 O O . GLN B 1 79 ? 1.76 0.618 10.18 1 83.31 79 GLN B O 1
ATOM 1559 N N . ASN B 1 80 ? 2.916 -1.285 9.961 1 81.56 80 ASN B N 1
ATOM 1560 C CA . ASN B 1 80 ? 4.137 -0.796 10.602 1 81.56 80 ASN B CA 1
ATOM 1561 C C . ASN B 1 80 ? 4.637 0.485 9.938 1 81.56 80 ASN B C 1
ATOM 1563 O O . ASN B 1 80 ? 5.234 1.336 10.602 1 81.56 80 ASN B O 1
ATOM 1567 N N . TYR B 1 81 ? 4.383 0.672 8.688 1 84.31 81 TYR B N 1
ATOM 1568 C CA . TYR B 1 81 ? 4.973 1.799 7.973 1 84.31 81 TYR B CA 1
ATOM 1569 C C . TYR B 1 81 ? 4.031 2.994 7.965 1 84.31 81 TYR B C 1
ATOM 1571 O O . TYR B 1 81 ? 4.359 4.051 7.418 1 84.31 81 TYR B O 1
ATOM 1579 N N . SER B 1 82 ? 2.818 2.846 8.633 1 90.81 82 SER B N 1
ATOM 1580 C CA . SER B 1 82 ? 1.878 3.963 8.617 1 90.81 82 SER B CA 1
ATOM 1581 C C . SER B 1 82 ? 1.232 4.156 9.984 1 90.81 82 SER B C 1
ATOM 1583 O O . SER B 1 82 ? 0.267 4.91 10.117 1 90.81 82 SER B O 1
ATOM 1585 N N . VAL B 1 83 ? 1.753 3.473 11.086 1 92.56 83 VAL B N 1
ATOM 1586 C CA . VAL B 1 83 ? 1.158 3.48 12.414 1 92.56 83 VAL B CA 1
ATOM 1587 C C . VAL B 1 83 ? 1.054 4.914 12.93 1 92.56 83 VAL B C 1
ATOM 1589 O O . VAL B 1 83 ? 0.045 5.297 13.523 1 92.56 83 VAL B O 1
ATOM 1592 N N . HIS B 1 84 ? 2.02 5.75 12.688 1 96.25 84 HIS B N 1
ATOM 1593 C CA . HIS B 1 84 ? 2.088 7.102 13.234 1 96.25 84 HIS B CA 1
ATOM 1594 C C . HIS B 1 84 ? 1.995 8.148 12.125 1 96.25 84 HIS B C 1
ATOM 1596 O O . HIS B 1 84 ? 2.68 9.172 12.18 1 96.25 84 HIS B O 1
ATOM 1602 N N . ARG B 1 85 ? 1.13 7.84 11.117 1 97.19 85 ARG B N 1
ATOM 1603 C CA . ARG B 1 85 ? 1.017 8.734 9.969 1 97.19 85 ARG B CA 1
ATOM 1604 C C . ARG B 1 85 ? 0.137 9.938 10.297 1 97.19 85 ARG B C 1
ATOM 1606 O O . ARG B 1 85 ? 0.078 10.898 9.523 1 97.19 85 ARG B O 1
ATOM 1613 N N . ALA B 1 86 ? -0.54 9.945 11.531 1 98.69 86 ALA B N 1
ATOM 1614 C CA . ALA B 1 86 ? -1.549 10.953 11.844 1 98.69 86 ALA B CA 1
ATOM 1615 C C . ALA B 1 86 ? -1.135 11.789 13.055 1 98.69 86 ALA B C 1
ATOM 1617 O O . ALA B 1 86 ? -0.365 11.328 13.898 1 98.69 86 ALA B O 1
ATOM 1618 N N . LEU B 1 87 ? -1.695 12.992 13.102 1 98.75 87 LEU B N 1
ATOM 1619 C CA . LEU B 1 87 ? -1.654 13.797 14.312 1 98.75 87 LEU B CA 1
ATOM 1620 C C . LEU B 1 87 ? -2.9 13.57 15.164 1 98.75 87 LEU B C 1
ATOM 1622 O O . LEU B 1 87 ? -4.02 13.578 14.648 1 98.75 87 LEU B O 1
ATOM 1626 N N . HIS B 1 88 ? -2.648 13.305 16.359 1 98.69 88 HIS B N 1
ATOM 1627 C CA . HIS B 1 88 ? -3.729 13.32 17.344 1 98.69 88 HIS B CA 1
ATOM 1628 C C . HIS B 1 88 ? -3.523 14.438 18.359 1 98.69 88 HIS B C 1
ATOM 1630 O O . HIS B 1 88 ? -2.762 14.281 19.328 1 98.69 88 HIS B O 1
ATOM 1636 N N . ILE B 1 89 ? -4.207 15.484 18.094 1 98.69 89 ILE B N 1
ATOM 1637 C CA . ILE B 1 89 ? -4.125 16.656 18.953 1 98.69 89 ILE B CA 1
ATOM 1638 C C . ILE B 1 89 ? -5.055 16.484 20.156 1 98.69 89 ILE B C 1
ATOM 1640 O O . ILE B 1 89 ? -6.254 16.25 19.984 1 98.69 89 ILE B O 1
ATOM 1644 N N . LEU B 1 90 ? -4.512 16.688 21.297 1 98.31 90 LEU B N 1
ATOM 1645 C CA . LEU B 1 90 ? -5.254 16.406 22.516 1 98.31 90 LEU B CA 1
ATOM 1646 C C . LEU B 1 90 ? -6.285 17.5 22.797 1 98.31 90 LEU B C 1
ATOM 1648 O O . LEU B 1 90 ? -7.414 17.203 23.188 1 98.31 90 LEU B O 1
ATOM 1652 N N . LYS B 1 91 ? -5.863 18.766 22.594 1 97.44 91 LYS B N 1
ATOM 1653 C CA . LYS B 1 91 ? -6.711 19.922 22.812 1 97.44 91 LYS B CA 1
ATOM 1654 C C . LYS B 1 91 ? -6.418 21.031 21.797 1 97.44 91 LYS B C 1
ATOM 1656 O O . LYS B 1 91 ? -5.277 21.484 21.688 1 97.44 91 LYS B O 1
ATOM 1661 N N . SER B 1 92 ? -7.434 21.422 21.203 1 97.12 92 SER B N 1
ATOM 1662 C CA . SER B 1 92 ? -7.238 22.438 20.172 1 97.12 92 SER B CA 1
ATOM 1663 C C . SER B 1 92 ? -7.312 23.844 20.766 1 97.12 92 SER B C 1
ATOM 1665 O O . SER B 1 92 ? -8.07 24.078 21.703 1 97.12 92 SER B O 1
ATOM 1667 N N . GLY B 1 93 ? -6.535 24.719 20.203 1 96.62 93 GLY B N 1
ATOM 1668 C CA . GLY B 1 93 ? -6.582 26.141 20.5 1 96.62 93 GLY B CA 1
ATOM 1669 C C . GLY B 1 93 ? -6.602 27.016 19.25 1 96.62 93 GLY B C 1
ATOM 1670 O O . GLY B 1 93 ? -6.316 26.531 18.156 1 96.62 93 GLY B O 1
ATOM 1671 N N . PRO B 1 94 ? -7.023 28.234 19.453 1 96.69 94 PRO B N 1
ATOM 1672 C CA . PRO B 1 94 ? -7.078 29.125 18.297 1 96.69 94 PRO B CA 1
ATOM 1673 C C . PRO B 1 94 ? -5.75 29.203 17.547 1 96.69 94 PRO B C 1
ATOM 1675 O O . PRO B 1 94 ? -5.734 29.422 16.344 1 96.69 94 PRO B O 1
ATOM 1678 N N . ASP B 1 95 ? -4.723 28.984 18.25 1 97.5 95 ASP B N 1
ATOM 1679 C CA . ASP B 1 95 ? -3.396 29.062 17.656 1 97.5 95 ASP B CA 1
ATOM 1680 C C . ASP B 1 95 ? -3.146 27.891 16.719 1 97.5 95 ASP B C 1
ATOM 1682 O O . ASP B 1 95 ? -2.191 27.906 15.938 1 97.5 95 ASP B O 1
ATOM 1686 N N . LEU B 1 96 ? -4.059 26.984 16.766 1 97.75 96 LEU B N 1
ATOM 1687 C CA . LEU B 1 96 ? -3.863 25.797 15.938 1 97.75 96 LEU B CA 1
ATOM 1688 C C . LEU B 1 96 ? -4.641 25.906 14.633 1 97.75 96 LEU B C 1
ATOM 1690 O O . LEU B 1 96 ? -4.602 25 13.805 1 97.75 96 LEU B O 1
ATOM 1694 N N . SER B 1 97 ? -5.305 27.094 14.43 1 98.19 97 SER B N 1
ATOM 1695 C CA . SER B 1 97 ? -5.859 27.359 13.109 1 98.19 97 SER B CA 1
ATOM 1696 C C . SER B 1 97 ? -4.754 27.594 12.078 1 98.19 97 SER B C 1
ATOM 1698 O O . SER B 1 97 ? -3.748 28.234 12.375 1 98.19 97 SER B O 1
ATOM 1700 N N . GLY B 1 98 ? -4.969 26.984 10.906 1 98.19 98 GLY B N 1
ATOM 1701 C CA . GLY B 1 98 ? -3.979 27.203 9.859 1 98.19 98 GLY B CA 1
ATOM 1702 C C . GLY B 1 98 ? -3.936 26.094 8.828 1 98.19 98 GLY B C 1
ATOM 1703 O O . GLY B 1 98 ? -4.852 25.281 8.758 1 98.19 98 GLY B O 1
ATOM 1704 N N . ALA B 1 99 ? -2.936 26.172 8.016 1 98.75 99 ALA B N 1
ATOM 1705 C CA . ALA B 1 99 ? -2.719 25.172 6.973 1 98.75 99 ALA B CA 1
ATOM 1706 C C . ALA B 1 99 ? -1.841 24.031 7.48 1 98.75 99 ALA B C 1
ATOM 1708 O O . ALA B 1 99 ? -0.773 24.281 8.047 1 98.75 99 ALA B O 1
ATOM 1709 N N . TYR B 1 100 ? -2.375 22.875 7.301 1 98.75 100 TYR B N 1
ATOM 1710 C CA . TYR B 1 100 ? -1.621 21.688 7.66 1 98.75 100 TYR B CA 1
ATOM 1711 C C . TYR B 1 100 ? -1.222 20.891 6.418 1 98.75 100 TYR B C 1
ATOM 1713 O O . TYR B 1 100 ? -2.07 20.562 5.582 1 98.75 100 TYR B O 1
ATOM 1721 N N . THR B 1 101 ? 0.087 20.609 6.309 1 98.88 101 THR B N 1
ATOM 1722 C CA . THR B 1 101 ? 0.65 19.875 5.184 1 98.88 101 THR B CA 1
ATOM 1723 C C . THR B 1 101 ? 1.251 18.547 5.656 1 98.88 101 THR B C 1
ATOM 1725 O O . THR B 1 101 ? 2.053 18.531 6.59 1 98.88 101 THR B O 1
ATOM 1728 N N . CYS B 1 102 ? 0.817 17.484 5.062 1 98.88 102 CYS B N 1
ATOM 1729 C CA . CYS B 1 102 ? 1.504 16.203 5.246 1 98.88 102 CYS B CA 1
ATOM 1730 C C . CYS B 1 102 ? 2.494 15.953 4.117 1 98.88 102 CYS B C 1
ATOM 1732 O O . CYS B 1 102 ? 2.16 16.125 2.943 1 98.88 102 CYS B O 1
ATOM 1734 N N . SER B 1 103 ? 3.697 15.688 4.477 1 98.69 103 SER B N 1
ATOM 1735 C CA . SER B 1 103 ? 4.75 15.32 3.533 1 98.69 103 SER B CA 1
ATOM 1736 C C . SER B 1 103 ? 5.32 13.945 3.855 1 98.69 103 SER B C 1
ATOM 1738 O O . SER B 1 103 ? 5.785 13.703 4.973 1 98.69 103 SER B O 1
ATOM 1740 N N . VAL B 1 104 ? 5.219 13.055 2.873 1 96.06 104 VAL B N 1
ATOM 1741 C CA . VAL B 1 104 ? 5.785 11.719 3.027 1 96.06 104 VAL B CA 1
ATOM 1742 C C . VAL B 1 104 ? 6.859 11.492 1.97 1 96.06 104 VAL B C 1
ATOM 1744 O O . VAL B 1 104 ? 6.652 11.789 0.791 1 96.06 104 VAL B O 1
ATOM 1747 N N . SER B 1 105 ? 8.031 10.977 2.498 1 92.31 105 SER B N 1
ATOM 1748 C CA . SER B 1 105 ? 9.125 10.82 1.546 1 92.31 105 SER B CA 1
ATOM 1749 C C . SER B 1 105 ? 9.797 9.453 1.698 1 92.31 105 SER B C 1
ATOM 1751 O O . SER B 1 105 ? 9.836 8.898 2.797 1 92.31 105 SER B O 1
ATOM 1753 N N . THR B 1 106 ? 10.242 8.922 0.6 1 86.88 106 THR B N 1
ATOM 1754 C CA . THR B 1 106 ? 11.164 7.793 0.518 1 86.88 106 THR B CA 1
ATOM 1755 C C . THR B 1 106 ? 12.469 8.203 -0.156 1 86.88 106 THR B C 1
ATOM 1757 O O . THR B 1 106 ? 12.664 9.375 -0.483 1 86.88 106 THR B O 1
ATOM 1760 N N . LEU B 1 107 ? 13.414 7.246 -0.216 1 81.69 107 LEU B N 1
ATOM 1761 C CA . LEU B 1 107 ? 14.664 7.539 -0.913 1 81.69 107 LEU B CA 1
ATOM 1762 C C . LEU B 1 107 ? 14.398 7.895 -2.373 1 81.69 107 LEU B C 1
ATOM 1764 O O . LEU B 1 107 ? 15.227 8.555 -3.014 1 81.69 107 LEU B O 1
ATOM 1768 N N . LYS B 1 108 ? 13.234 7.551 -2.971 1 81.38 108 LYS B N 1
ATOM 1769 C CA . LYS B 1 108 ? 12.953 7.699 -4.395 1 81.38 10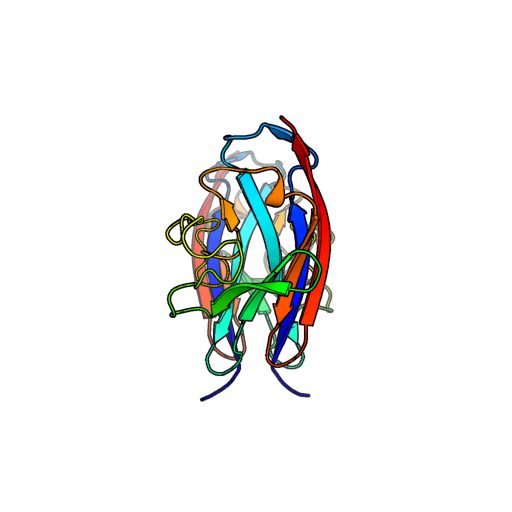8 LYS B CA 1
ATOM 1770 C C . LYS B 1 108 ? 12.164 8.977 -4.668 1 81.38 108 LYS B C 1
ATOM 1772 O O . LYS B 1 108 ? 12.453 9.703 -5.625 1 81.38 108 LYS B O 1
ATOM 1777 N N . ASN B 1 109 ? 11.148 9.234 -3.779 1 88.25 109 ASN B N 1
ATOM 1778 C CA . ASN B 1 109 ? 10.32 10.398 -4.07 1 88.25 109 ASN B CA 1
ATOM 1779 C C . ASN B 1 109 ? 9.68 10.961 -2.805 1 88.25 109 ASN B C 1
ATOM 1781 O O . ASN B 1 109 ? 9.93 10.469 -1.703 1 88.25 109 ASN B O 1
ATOM 1785 N N . GLU B 1 110 ? 8.969 12.047 -2.984 1 93.62 110 GLU B N 1
ATOM 1786 C CA . GLU B 1 110 ? 8.188 12.719 -1.948 1 93.62 110 GLU B CA 1
ATOM 1787 C C . GLU B 1 110 ? 6.816 13.125 -2.471 1 93.62 110 GLU B C 1
ATOM 1789 O O . GLU B 1 110 ? 6.672 13.484 -3.643 1 93.62 110 GLU B O 1
ATOM 1794 N N . ASP B 1 111 ? 5.84 12.992 -1.609 1 96.88 111 ASP B N 1
ATOM 1795 C CA . ASP B 1 111 ? 4.504 13.508 -1.892 1 96.88 111 ASP B CA 1
ATOM 1796 C C . ASP B 1 111 ? 3.996 14.375 -0.741 1 96.88 111 ASP B C 1
ATOM 1798 O O . ASP B 1 111 ? 4.277 14.094 0.426 1 96.88 111 ASP B O 1
ATOM 1802 N N . GLU B 1 112 ? 3.268 15.469 -1.073 1 98.5 112 GLU B N 1
ATOM 1803 C CA . GLU B 1 112 ? 2.75 16.391 -0.069 1 98.5 112 GLU B CA 1
ATOM 1804 C C . GLU B 1 112 ? 1.332 16.844 -0.409 1 98.5 112 GLU B C 1
ATOM 1806 O O . GLU B 1 112 ? 0.998 17.016 -1.582 1 98.5 112 GLU B O 1
ATOM 1811 N N . ARG B 1 113 ? 0.48 17.016 0.586 1 98.69 113 ARG B N 1
ATOM 1812 C CA . ARG B 1 113 ? -0.859 17.594 0.48 1 98.69 113 ARG B CA 1
ATOM 1813 C C . ARG B 1 113 ? -1.144 18.547 1.637 1 98.69 113 ARG B C 1
ATOM 1815 O O . ARG B 1 113 ? -0.594 18.375 2.729 1 98.69 113 ARG B O 1
ATOM 1822 N N . THR B 1 114 ? -1.984 19.547 1.383 1 98.75 114 THR B N 1
ATOM 1823 C CA . THR B 1 114 ? -2.277 20.578 2.373 1 98.75 114 THR B CA 1
ATOM 1824 C C . THR B 1 114 ? -3.781 20.797 2.492 1 98.75 114 THR B C 1
ATOM 1826 O O . THR B 1 114 ? -4.492 20.812 1.486 1 98.75 114 THR B O 1
ATOM 1829 N N . LYS B 1 115 ? -4.25 20.891 3.707 1 98.81 115 LYS B N 1
ATOM 1830 C CA . LYS B 1 115 ? -5.602 21.328 4.035 1 98.81 115 LYS B CA 1
ATOM 1831 C C . LYS B 1 115 ? -5.594 22.297 5.207 1 98.81 115 LYS B C 1
ATOM 1833 O O . LYS B 1 115 ? -4.617 22.375 5.953 1 98.81 115 LYS B O 1
ATOM 1838 N N . THR B 1 116 ? -6.727 23.031 5.359 1 98.62 116 THR B N 1
ATOM 1839 C CA . THR B 1 116 ? -6.797 24.062 6.395 1 98.62 116 THR B CA 1
ATOM 1840 C C . THR B 1 116 ? -7.738 23.641 7.516 1 98.62 116 THR B C 1
ATOM 1842 O O . THR B 1 116 ? -8.75 22.969 7.27 1 98.62 116 THR B O 1
ATOM 1845 N N . MET B 1 117 ? -7.375 24.031 8.672 1 98.5 117 MET B N 1
ATOM 1846 C CA . MET B 1 117 ? -8.195 23.828 9.867 1 98.5 117 MET B CA 1
ATOM 1847 C C . MET B 1 117 ? -8.422 25.156 10.586 1 98.5 117 MET B C 1
ATOM 1849 O O . MET B 1 117 ? -7.484 25.922 10.789 1 98.5 117 MET B O 1
ATOM 1853 N N . LEU B 1 118 ? -9.688 25.375 10.867 1 98.19 118 LEU B N 1
ATOM 1854 C CA . LEU B 1 118 ? -10.047 26.547 11.664 1 98.19 118 LEU B CA 1
ATOM 1855 C C . LEU B 1 118 ? -10.523 26.141 13.055 1 98.19 118 LEU B C 1
ATOM 1857 O O . LEU B 1 118 ? -11.344 25.234 13.195 1 98.19 118 LEU B O 1
ATOM 1861 N N . VAL B 1 119 ? -9.875 26.719 13.992 1 97.56 119 VAL B N 1
ATOM 1862 C CA . VAL B 1 119 ? -10.32 26.516 15.367 1 97.56 119 VAL B CA 1
ATOM 1863 C C . VAL B 1 119 ? -11.125 27.734 15.836 1 97.56 119 VAL B C 1
ATOM 1865 O O . VAL B 1 119 ? -10.656 28.859 15.75 1 97.56 119 VAL B O 1
ATOM 1868 N N . PHE B 1 120 ? -12.258 27.375 16.25 1 95.44 120 PHE B N 1
ATOM 1869 C CA . PHE B 1 120 ? -13.094 28.5 16.672 1 95.44 120 PHE B CA 1
ATOM 1870 C C . PHE B 1 120 ? -13.391 28.422 18.172 1 95.44 120 PHE B C 1
ATOM 1872 O O . PHE B 1 120 ? -13.375 27.328 18.75 1 95.44 120 PHE B O 1
ATOM 1879 N N . GLY B 1 121 ? -13.664 29.609 18.75 1 83.5 121 GLY B N 1
ATOM 1880 C CA . GLY B 1 121 ? -14.031 29.75 20.156 1 83.5 121 GLY B CA 1
ATOM 1881 C C . GLY B 1 121 ? -12.852 30.125 21.031 1 83.5 121 GLY B C 1
ATOM 1882 O O . GLY B 1 121 ? -11.711 30.141 20.578 1 83.5 121 GLY B O 1
#

pLDDT: mean 91.84, std 10.94, range [42.16, 98.88]

Secondary structure (DSSP, 8-state):
---EEEEEEEEEE--SEEETT--EEEEEEEEEEEETT---EEEEEETTEEEEEE-TTS--EE-GGGTTSB-TT--S-SSTTTTT-EEEESS--GGG-EEEEEEEE-SS-EEEEEEEEEEE-/---EEEEEEEEEE--SEEETT--EEEEEEEEEEEETT---EEEEEETTEEEEEE-TTS--EE-GGGTTSB-TT--S-SSTTTTT-EEEESS--GGG-EEEEEEEE-SS-EEEEEEEEEEE-

Radius of gyration: 21.7 Å; Cα contacts (8 Å, |Δi|>4): 677; chains: 2; bounding box: 47×59×44 Å

InterPro domains:
  IPR007110 Immunoglobulin-like domain [PS50835] (21-118)
  IPR013783 Immunoglobulin-like fold [G3DSA:2.60.40.10] (8-120)
  IPR036179 Immunoglobulin-like domain superfamily [SSF48726] (18-119)